Protein AF-A0A1X1L8B6-F1 (afdb_monomer_lite)

Sequence (237 aa):
MTKHKHLTLSDRNDIQLGLERGETFKAIGQLILKDPTTVSKEVKRNKQIRDSTSNNLPCPLLNKATFVCNGCPKRRQNRGYQKIFYLAKQAQKQYEQTLVEAREGTPLNSQTFWDMDKIISDGIKKGQHIYHILKTHNLDASSSTLYRYIRKGYLSIAPIDLARAVKFKERRKSKLPSIPKEAKKGRSYEDFQNYLALHQLDSWLEMDTVMGRMGGKVLLTFNLSFCNFIFARLLDN

Secondary structure (DSSP, 8-state):
--SSPPPPHHHHHHHHHHHHHT--HHHHHHHTTS-HHHHHHHHHHSEEEES--TT-BPPGGGGSTT-SSTT-TTTT---SBPEEEE-HHHHHHHHHHHHHHTTS---TTSHHHHHHHHHHHHHHHTT--HHHHHHHHT-S--HHHHHHHHHHT-SS--GGGSTTTTTSPPPP---PPPPPSGGGTT-SHHHHHHHHHHHT----EEEEEEE-STTS-EEEEEEETTTTEEEEEEE--

Radius of gyration: 28.82 Å; chains: 1; bounding box: 73×53×63 Å

Organism: Streptococcus mitis (NCBI:txid28037)

InterPro domains:
  IPR025246 Transposase IS30-like HTH domain [PF13936] (3-46)
  IPR051917 Transposase/Integrase Enzymes [PTHR10948] (2-222)

pLDDT: mean 86.53, std 9.67, range [42.69, 97.38]

Structure (mmCIF, N/CA/C/O backbone):
data_AF-A0A1X1L8B6-F1
#
_entry.id   AF-A0A1X1L8B6-F1
#
loop_
_atom_site.group_PDB
_atom_site.id
_atom_site.type_symbol
_atom_site.label_atom_id
_atom_site.label_alt_id
_atom_site.label_comp_id
_atom_site.label_asym_id
_atom_site.label_entity_id
_atom_site.label_seq_id
_atom_site.pdbx_PDB_ins_code
_atom_site.Cartn_x
_atom_site.Cartn_y
_atom_site.Cartn_z
_atom_site.occupancy
_atom_site.B_iso_or_equiv
_atom_site.auth_seq_id
_atom_site.auth_comp_id
_atom_site.auth_asym_id
_atom_site.auth_atom_id
_atom_site.pdbx_PDB_model_num
ATOM 1 N N . MET A 1 1 ? -12.286 1.380 -15.173 1.00 42.69 1 MET A N 1
ATOM 2 C CA . MET A 1 1 ? -11.046 0.666 -15.564 1.00 42.69 1 MET A CA 1
ATOM 3 C C . MET A 1 1 ? -9.851 1.563 -15.263 1.00 42.69 1 MET A C 1
ATOM 5 O O . MET A 1 1 ? -9.820 2.687 -15.747 1.00 42.69 1 MET A O 1
ATOM 9 N N . THR A 1 2 ? -8.912 1.143 -14.412 1.00 46.09 2 THR A N 1
ATOM 10 C CA . THR A 1 2 ? -7.756 1.975 -14.038 1.00 46.09 2 THR A CA 1
ATOM 11 C C . THR A 1 2 ? -6.801 2.111 -15.226 1.00 46.09 2 THR A C 1
ATOM 13 O O . THR A 1 2 ? -6.171 1.148 -15.657 1.00 46.09 2 THR A O 1
ATOM 16 N N . LYS A 1 3 ? -6.724 3.327 -15.780 1.00 49.34 3 LYS A N 1
ATOM 17 C CA . LYS A 1 3 ? -6.058 3.656 -17.054 1.00 49.34 3 LYS A CA 1
ATOM 18 C C . LYS A 1 3 ? -4.541 3.395 -17.049 1.00 49.34 3 LYS A C 1
ATOM 20 O O . LYS A 1 3 ? -3.935 3.305 -18.109 1.00 49.34 3 LYS A O 1
ATOM 25 N N . HIS A 1 4 ? -3.934 3.197 -15.874 1.00 60.66 4 HIS A N 1
ATOM 26 C CA . HIS A 1 4 ? -2.496 2.964 -15.724 1.00 60.66 4 HIS A CA 1
ATOM 27 C C . HIS A 1 4 ? -2.211 1.906 -14.649 1.00 60.66 4 HIS A C 1
ATOM 29 O O . HIS A 1 4 ? -2.011 2.223 -13.478 1.00 60.66 4 HIS A O 1
ATOM 35 N N . LYS A 1 5 ? -2.195 0.624 -15.040 1.00 72.12 5 LYS A N 1
ATOM 36 C CA . LYS A 1 5 ? -1.748 -0.463 -14.152 1.00 72.12 5 LYS A CA 1
ATOM 37 C C . LYS A 1 5 ? -0.258 -0.287 -13.834 1.00 72.12 5 LYS A C 1
ATOM 39 O O . LYS A 1 5 ? 0.546 -0.167 -14.766 1.00 72.12 5 LYS A O 1
ATOM 44 N N . HIS A 1 6 ? 0.090 -0.296 -12.546 1.00 87.06 6 HIS A N 1
ATOM 45 C CA . HIS A 1 6 ? 1.476 -0.322 -12.069 1.00 87.06 6 HIS A CA 1
ATOM 46 C C . HIS A 1 6 ? 2.248 -1.501 -12.675 1.00 87.06 6 HIS A C 1
ATOM 48 O O . HIS A 1 6 ? 1.646 -2.521 -13.011 1.00 87.06 6 HIS A O 1
ATOM 54 N N . LEU A 1 7 ? 3.569 -1.354 -12.811 1.00 91.62 7 LEU A N 1
ATOM 55 C CA . LEU A 1 7 ? 4.431 -2.471 -13.194 1.00 91.62 7 LEU A CA 1
ATOM 56 C C . LEU A 1 7 ? 4.360 -3.555 -12.117 1.00 91.62 7 LEU A C 1
ATOM 58 O O . LEU A 1 7 ? 4.448 -3.247 -10.923 1.00 91.62 7 LEU A O 1
ATOM 62 N N . THR A 1 8 ? 4.202 -4.804 -12.540 1.00 93.06 8 THR A N 1
ATOM 63 C CA . THR A 1 8 ? 4.269 -5.968 -11.651 1.00 93.06 8 THR A CA 1
ATOM 64 C C . THR A 1 8 ? 5.720 -6.408 -11.437 1.00 93.06 8 THR A C 1
ATOM 66 O O . THR A 1 8 ? 6.631 -5.956 -12.132 1.00 93.06 8 THR A O 1
ATOM 69 N N . LEU A 1 9 ? 5.960 -7.314 -10.483 1.00 93.75 9 LEU A N 1
ATOM 70 C CA . LEU A 1 9 ? 7.276 -7.946 -10.344 1.00 93.75 9 LEU A CA 1
ATOM 71 C C . LEU A 1 9 ? 7.654 -8.745 -11.606 1.00 93.75 9 LEU A C 1
ATOM 73 O O . LEU A 1 9 ? 8.828 -8.767 -11.963 1.00 93.75 9 LEU A O 1
ATOM 77 N N . SER A 1 10 ? 6.677 -9.357 -12.290 1.00 94.06 10 SER A N 1
ATOM 78 C CA . SER A 1 10 ? 6.916 -10.051 -13.564 1.00 94.06 10 SER A CA 1
ATOM 79 C C . SER A 1 10 ? 7.428 -9.073 -14.615 1.00 94.06 10 SER A C 1
ATOM 81 O O . SER A 1 10 ? 8.522 -9.272 -15.131 1.00 94.06 10 SER A O 1
ATOM 83 N N . ASP A 1 11 ? 6.726 -7.951 -14.812 1.00 94.56 11 ASP A N 1
ATOM 84 C CA . ASP A 1 11 ? 7.118 -6.918 -15.778 1.00 94.56 11 ASP A CA 1
ATOM 85 C C . ASP A 1 11 ? 8.548 -6.419 -15.503 1.00 94.56 11 ASP A C 1
ATOM 87 O O . ASP A 1 11 ? 9.337 -6.212 -16.421 1.00 94.56 11 ASP A O 1
ATOM 91 N N . ARG A 1 12 ? 8.913 -6.238 -14.224 1.00 96.38 12 ARG A N 1
ATOM 92 C CA . ARG A 1 12 ? 10.269 -5.823 -13.827 1.00 96.38 12 ARG A CA 1
ATOM 93 C C . ARG A 1 12 ? 11.323 -6.887 -14.127 1.00 96.38 12 ARG A C 1
ATOM 95 O O . ARG A 1 12 ? 12.430 -6.533 -14.533 1.00 96.38 12 ARG A O 1
ATOM 102 N N . ASN A 1 13 ? 11.004 -8.168 -13.937 1.00 97.38 13 ASN A N 1
ATOM 103 C CA . ASN A 1 13 ? 11.899 -9.264 -14.312 1.00 97.38 13 ASN A CA 1
ATOM 104 C C . ASN A 1 13 ? 12.103 -9.306 -15.833 1.00 97.38 13 ASN A C 1
ATOM 106 O O . ASN A 1 13 ? 13.242 -9.428 -16.281 1.00 97.38 13 ASN A O 1
ATOM 110 N N . ASP A 1 14 ? 11.036 -9.120 -16.612 1.00 96.62 14 ASP A N 1
ATOM 111 C CA . ASP A 1 14 ? 11.100 -9.080 -18.075 1.00 96.62 14 ASP A CA 1
ATOM 112 C C . ASP A 1 14 ? 11.934 -7.888 -18.568 1.00 96.62 14 ASP A C 1
ATOM 114 O O . ASP A 1 14 ? 12.782 -8.044 -19.448 1.00 96.62 14 ASP A O 1
ATOM 118 N N . ILE A 1 15 ? 11.798 -6.716 -17.931 1.00 96.56 15 ILE A N 1
ATOM 119 C CA . ILE A 1 15 ? 12.677 -5.562 -18.177 1.00 96.56 15 ILE A CA 1
ATOM 120 C C . ILE A 1 15 ? 14.137 -5.927 -17.890 1.00 96.56 15 ILE A C 1
ATOM 122 O O . ILE A 1 15 ? 15.008 -5.644 -18.711 1.00 96.56 15 ILE A O 1
ATOM 126 N N . GLN A 1 16 ? 14.434 -6.556 -16.749 1.00 97.12 16 GLN A N 1
ATOM 127 C CA . GLN A 1 16 ? 15.808 -6.934 -16.415 1.00 97.12 16 GLN A CA 1
ATOM 128 C C . GLN A 1 16 ? 16.403 -7.899 -17.452 1.00 97.12 16 GLN A C 1
ATOM 130 O O . GLN A 1 16 ? 17.533 -7.679 -17.892 1.00 97.12 16 GLN A O 1
ATOM 135 N N . LEU A 1 17 ? 15.654 -8.926 -17.861 1.00 96.75 17 LEU A N 1
ATOM 136 C CA . LEU A 1 17 ? 16.090 -9.900 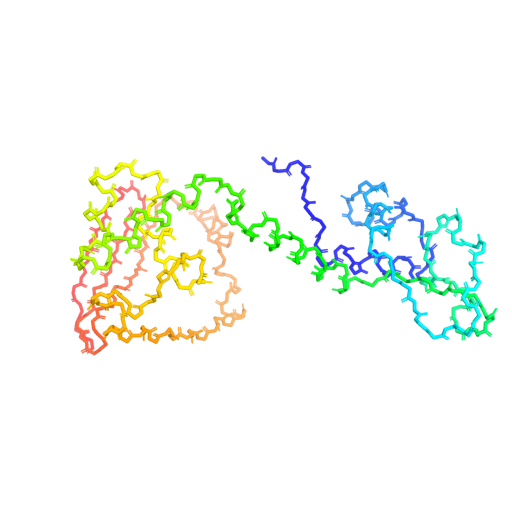-18.863 1.00 96.75 17 LEU A CA 1
ATOM 137 C C . LEU A 1 17 ? 16.302 -9.253 -20.236 1.00 96.75 17 LEU A C 1
ATOM 139 O O . LEU A 1 17 ? 17.335 -9.485 -20.863 1.00 96.75 17 LEU A O 1
ATOM 143 N N . GLY A 1 18 ? 15.382 -8.393 -20.682 1.00 96.19 18 GLY A N 1
ATOM 144 C CA . GLY A 1 18 ? 15.529 -7.654 -21.939 1.00 96.19 18 GLY A CA 1
ATOM 145 C C . GLY A 1 18 ? 16.776 -6.763 -21.945 1.00 96.19 18 GLY A C 1
ATOM 146 O O . GLY A 1 18 ? 17.531 -6.734 -22.917 1.00 96.19 18 GLY A O 1
ATOM 147 N N . LEU A 1 19 ? 17.078 -6.107 -20.819 1.00 95.56 19 LEU A N 1
ATOM 148 C CA . LEU A 1 19 ? 18.302 -5.314 -20.656 1.00 95.56 19 LEU A CA 1
ATOM 149 C C . LEU A 1 19 ? 19.579 -6.164 -20.675 1.00 95.56 19 LEU A C 1
ATOM 151 O O . LEU A 1 19 ? 20.614 -5.693 -21.146 1.00 95.56 19 LEU A O 1
ATOM 155 N N . GLU A 1 20 ? 19.533 -7.388 -20.149 1.00 94.75 20 GLU A N 1
ATOM 156 C CA . GLU A 1 20 ? 20.649 -8.341 -20.196 1.00 94.75 20 GLU A CA 1
ATOM 157 C C . GLU A 1 20 ? 20.890 -8.877 -21.612 1.00 94.75 20 GLU A C 1
ATOM 159 O O . GLU A 1 20 ? 22.043 -9.070 -21.995 1.00 94.75 20 GLU A O 1
ATOM 164 N N . ARG A 1 21 ? 19.825 -9.030 -22.408 1.00 94.06 21 ARG A N 1
ATOM 165 C CA . ARG A 1 21 ? 19.880 -9.400 -23.832 1.00 94.06 21 ARG A CA 1
ATOM 166 C C . ARG A 1 21 ? 20.273 -8.244 -24.758 1.00 94.06 21 ARG A C 1
ATOM 168 O O . ARG A 1 21 ? 20.525 -8.472 -25.935 1.00 94.06 21 ARG A O 1
ATOM 175 N N . GLY A 1 22 ? 20.341 -7.014 -24.244 1.00 92.25 22 GLY A N 1
ATOM 176 C CA . GLY A 1 22 ? 20.647 -5.825 -25.043 1.00 92.25 22 GLY A CA 1
ATOM 177 C C . GLY A 1 22 ? 19.479 -5.342 -25.911 1.00 92.25 22 GLY A C 1
ATOM 178 O O . GLY A 1 22 ? 19.699 -4.648 -26.901 1.00 92.25 22 GLY A O 1
ATOM 179 N N . GLU A 1 23 ? 18.243 -5.695 -25.555 1.00 94.38 23 GLU A N 1
ATOM 180 C CA . GLU A 1 23 ? 17.041 -5.260 -26.266 1.00 94.38 23 GLU A CA 1
ATOM 181 C C . GLU A 1 23 ? 16.788 -3.751 -26.088 1.00 94.38 23 GLU A C 1
ATOM 183 O O . GLU A 1 23 ? 17.144 -3.129 -25.081 1.00 94.38 23 GLU A O 1
ATOM 188 N N . THR A 1 24 ? 16.137 -3.135 -27.078 1.00 95.12 24 THR A N 1
ATOM 189 C CA . THR A 1 24 ? 15.752 -1.718 -27.001 1.00 95.12 24 THR A CA 1
ATOM 190 C C . THR A 1 24 ? 14.540 -1.526 -26.087 1.00 95.12 24 THR A C 1
ATOM 192 O O . THR A 1 24 ? 13.687 -2.404 -25.977 1.00 95.12 24 THR A O 1
ATOM 195 N N . PHE A 1 25 ? 14.373 -0.333 -25.499 1.00 96.12 25 PHE A N 1
ATOM 196 C CA . PHE A 1 25 ? 13.171 -0.026 -24.705 1.00 9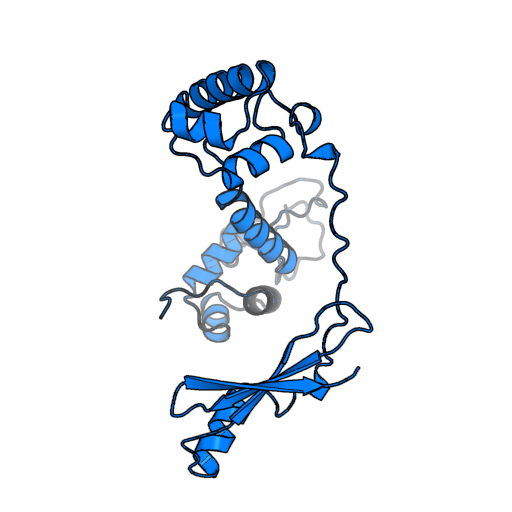6.12 25 PHE A CA 1
ATOM 197 C C . PHE A 1 25 ? 11.862 -0.200 -25.485 1.00 96.12 25 PHE A C 1
ATOM 199 O O . PHE A 1 25 ? 10.830 -0.473 -24.879 1.00 96.12 25 PHE A O 1
ATOM 206 N N . LYS A 1 26 ? 11.899 -0.058 -26.818 1.00 96.44 26 LYS A N 1
ATOM 207 C CA . LYS A 1 26 ? 10.741 -0.299 -27.683 1.00 96.44 26 LYS A CA 1
ATOM 208 C C . LYS A 1 26 ? 10.339 -1.774 -27.677 1.00 96.44 26 LYS A C 1
ATOM 210 O O . LYS A 1 26 ? 9.168 -2.063 -27.462 1.00 96.44 26 LYS A O 1
ATOM 215 N N . ALA A 1 27 ? 11.304 -2.674 -27.860 1.00 95.94 27 ALA A N 1
ATOM 216 C CA . ALA A 1 27 ? 11.070 -4.117 -27.837 1.00 95.94 27 ALA A CA 1
ATOM 217 C C . ALA A 1 27 ? 10.593 -4.586 -26.453 1.00 95.94 27 ALA A C 1
ATOM 219 O O . ALA A 1 27 ? 9.570 -5.257 -26.347 1.00 95.94 27 ALA A O 1
ATOM 220 N N . ILE A 1 28 ? 11.260 -4.129 -25.388 1.00 95.94 28 ILE A N 1
ATOM 221 C CA . ILE A 1 28 ? 10.880 -4.458 -24.006 1.00 95.94 28 ILE A CA 1
ATOM 222 C C . ILE A 1 28 ? 9.463 -3.953 -23.702 1.00 95.94 28 ILE A C 1
ATOM 224 O O . ILE A 1 28 ? 8.660 -4.684 -23.134 1.00 95.94 28 ILE A O 1
ATOM 228 N N . GLY A 1 29 ? 9.129 -2.720 -24.104 1.00 94.31 29 GLY A N 1
ATOM 229 C CA . GLY A 1 29 ? 7.793 -2.151 -23.917 1.00 94.31 29 GLY A CA 1
ATOM 230 C C . GLY A 1 29 ? 6.701 -2.943 -24.639 1.00 94.31 29 GLY A C 1
ATOM 231 O O . GLY A 1 29 ? 5.655 -3.213 -24.053 1.00 94.31 29 GLY A O 1
ATOM 232 N N . GLN A 1 30 ? 6.963 -3.380 -25.875 1.00 94.69 30 GLN A N 1
ATOM 233 C CA . GLN A 1 30 ? 6.049 -4.249 -26.622 1.00 94.69 30 GLN A CA 1
ATOM 234 C C . GLN A 1 30 ? 5.825 -5.590 -25.911 1.00 94.69 30 GLN A C 1
ATOM 236 O O . GLN A 1 30 ? 4.680 -6.023 -25.813 1.00 94.69 30 GLN A O 1
ATOM 241 N N . LEU A 1 31 ? 6.880 -6.199 -25.358 1.00 92.69 31 LEU A N 1
ATOM 242 C CA . LEU A 1 31 ? 6.797 -7.469 -24.631 1.00 92.69 31 LEU A CA 1
ATOM 243 C C . LEU A 1 31 ? 5.890 -7.379 -23.393 1.00 92.69 31 LEU A C 1
ATOM 245 O O . LEU A 1 31 ? 5.023 -8.225 -23.204 1.00 92.69 31 LEU A O 1
ATOM 249 N N . ILE A 1 32 ? 6.059 -6.339 -22.570 1.00 92.88 32 ILE A N 1
ATOM 250 C CA . ILE A 1 32 ? 5.282 -6.163 -21.327 1.00 92.88 32 ILE A CA 1
ATOM 251 C C . ILE A 1 32 ? 3.961 -5.398 -21.533 1.00 92.88 32 ILE A C 1
ATOM 253 O O . ILE A 1 32 ? 3.285 -5.053 -20.561 1.00 92.88 32 ILE A O 1
ATOM 257 N N . LEU A 1 33 ? 3.606 -5.081 -22.785 1.00 91.88 33 LEU A N 1
ATOM 258 C CA . LEU A 1 33 ? 2.438 -4.274 -23.156 1.00 91.88 33 LEU A CA 1
ATOM 259 C C . LEU A 1 33 ? 2.404 -2.904 -22.442 1.00 91.88 33 LEU A C 1
ATOM 261 O O . LEU A 1 33 ? 1.372 -2.466 -21.920 1.00 91.88 33 LEU A O 1
ATOM 265 N N . LYS A 1 34 ? 3.552 -2.213 -22.397 1.00 91.62 34 LYS A N 1
ATOM 266 C CA . LYS A 1 34 ? 3.710 -0.861 -21.833 1.00 91.62 34 LYS A CA 1
ATOM 267 C C . LYS A 1 34 ? 4.402 0.075 -22.814 1.00 91.62 34 LYS A C 1
ATOM 269 O O . LYS A 1 34 ? 5.189 -0.331 -23.662 1.00 91.62 34 LYS A O 1
ATOM 274 N N . ASP A 1 35 ? 4.158 1.369 -22.635 1.00 93.19 35 ASP A N 1
ATOM 275 C CA . ASP A 1 35 ? 4.840 2.390 -23.422 1.00 93.19 35 ASP A CA 1
ATOM 276 C C . ASP A 1 35 ? 6.371 2.353 -23.179 1.00 93.19 35 ASP A C 1
ATOM 278 O O . ASP A 1 35 ? 6.794 2.263 -22.018 1.00 93.19 35 ASP A O 1
ATOM 282 N N . PRO A 1 36 ? 7.222 2.470 -24.219 1.00 94.75 36 PRO A N 1
ATOM 283 C CA . PRO A 1 36 ? 8.683 2.447 -24.079 1.00 94.75 36 PRO A CA 1
ATOM 284 C C . PRO A 1 36 ? 9.233 3.505 -23.110 1.00 94.75 36 PRO A C 1
ATOM 286 O O . PRO A 1 36 ? 10.254 3.289 -22.448 1.00 94.75 36 PRO A O 1
ATOM 289 N N . THR A 1 37 ? 8.553 4.649 -22.973 1.00 94.31 37 THR A N 1
ATOM 290 C CA . THR A 1 37 ? 8.923 5.686 -21.999 1.00 94.31 37 THR A CA 1
ATOM 291 C C . THR A 1 37 ? 8.693 5.229 -20.561 1.00 94.31 37 THR A C 1
ATOM 293 O O . THR A 1 37 ? 9.431 5.654 -19.673 1.00 94.31 37 THR A O 1
ATOM 296 N N . THR A 1 38 ? 7.736 4.327 -20.316 1.00 94.19 38 THR A N 1
ATOM 297 C CA . THR A 1 38 ? 7.510 3.713 -18.997 1.00 94.19 38 THR A CA 1
ATOM 298 C C . THR A 1 38 ? 8.710 2.861 -18.601 1.00 94.19 38 THR A C 1
ATOM 300 O O . THR A 1 38 ? 9.236 3.030 -17.502 1.00 94.19 38 THR A O 1
ATOM 303 N N . VAL A 1 39 ? 9.206 2.026 -19.521 1.00 95.31 39 VAL A N 1
ATOM 304 C CA . VAL A 1 39 ? 10.421 1.223 -19.314 1.00 95.31 39 VAL A CA 1
ATOM 305 C C . VAL A 1 39 ? 11.623 2.135 -19.069 1.00 95.31 39 VAL A C 1
ATOM 307 O O . VAL A 1 39 ? 12.363 1.945 -18.107 1.00 95.31 39 VAL A O 1
ATOM 310 N N . SER A 1 40 ? 11.791 3.189 -19.875 1.00 95.88 40 SER A N 1
ATOM 311 C CA . SER A 1 40 ? 12.897 4.133 -19.685 1.00 95.88 40 SER A CA 1
ATOM 312 C C . SER A 1 40 ? 12.853 4.834 -18.320 1.00 95.88 40 SER A C 1
ATOM 314 O O . SER A 1 40 ? 13.890 4.952 -17.664 1.00 95.88 40 SER A O 1
ATOM 316 N N . LYS A 1 41 ? 11.673 5.288 -17.874 1.00 95.12 41 LYS A N 1
ATOM 317 C CA . LYS A 1 41 ? 11.484 5.937 -16.566 1.00 95.12 41 LYS A CA 1
ATOM 318 C C . LYS A 1 41 ? 11.777 4.976 -15.414 1.00 95.12 41 LYS A C 1
ATOM 320 O O . LYS A 1 41 ? 12.480 5.363 -14.483 1.00 95.12 41 LYS A O 1
ATOM 325 N N . GLU A 1 42 ? 11.287 3.742 -15.500 1.00 95.62 42 GLU A N 1
ATOM 326 C CA . GLU A 1 42 ? 11.535 2.684 -14.514 1.00 95.62 42 GLU A CA 1
ATOM 327 C C . GLU A 1 42 ? 13.036 2.393 -14.373 1.00 95.62 42 GLU A C 1
ATOM 329 O O . GLU A 1 42 ? 13.566 2.385 -13.259 1.00 95.62 42 GLU A O 1
ATOM 334 N N . VAL A 1 43 ? 13.743 2.224 -15.495 1.00 95.94 43 VAL A N 1
ATOM 335 C CA . VAL A 1 43 ? 15.185 1.941 -15.499 1.00 95.94 43 VAL A CA 1
ATOM 336 C C . VAL A 1 43 ? 15.984 3.124 -14.960 1.00 95.94 43 VAL A C 1
ATOM 338 O O . VAL A 1 43 ? 16.867 2.933 -14.131 1.00 95.94 43 VAL A O 1
ATOM 341 N N . LYS A 1 44 ? 15.663 4.359 -15.370 1.00 94.50 44 LYS A N 1
ATOM 342 C CA . LYS A 1 44 ? 16.354 5.562 -14.874 1.00 94.50 44 LYS A CA 1
ATOM 343 C C . LYS A 1 44 ? 16.177 5.764 -13.370 1.00 94.50 44 LYS A C 1
ATOM 345 O O . LYS A 1 44 ? 17.131 6.186 -12.721 1.00 94.50 44 LYS A O 1
ATOM 350 N N . ARG A 1 45 ? 14.975 5.499 -12.844 1.00 94.00 45 ARG A N 1
ATOM 351 C CA . ARG A 1 45 ? 14.628 5.701 -11.431 1.00 94.00 45 ARG A CA 1
ATOM 352 C C . ARG A 1 45 ? 15.295 4.676 -10.517 1.00 94.00 45 ARG A C 1
ATOM 354 O O . ARG A 1 45 ? 15.777 5.057 -9.461 1.00 94.00 45 ARG A O 1
ATOM 361 N N . ASN A 1 46 ? 15.343 3.409 -10.928 1.00 94.81 46 ASN A N 1
ATOM 362 C CA . ASN A 1 46 ? 15.786 2.305 -10.067 1.00 94.81 46 ASN A CA 1
ATOM 363 C C . ASN A 1 46 ? 17.168 1.744 -10.457 1.00 94.81 46 ASN A C 1
ATOM 365 O O . ASN A 1 46 ? 17.477 0.583 -10.181 1.00 94.81 46 ASN A O 1
ATOM 369 N N . LYS A 1 47 ? 18.000 2.536 -11.142 1.00 92.06 47 LYS A N 1
ATOM 370 C CA . LYS A 1 47 ? 19.381 2.157 -11.465 1.00 92.06 47 LYS A CA 1
ATOM 371 C C . LYS A 1 47 ? 20.257 2.214 -10.210 1.00 92.06 47 LYS A C 1
ATOM 373 O O . LYS A 1 47 ? 20.154 3.153 -9.427 1.00 92.06 47 LYS A O 1
ATOM 378 N N . GLN A 1 48 ? 21.138 1.236 -10.039 1.00 90.50 48 GLN A N 1
ATOM 379 C CA . GLN A 1 48 ? 21.970 1.089 -8.846 1.00 90.50 48 GLN A CA 1
ATOM 380 C C . GLN A 1 48 ? 23.444 1.005 -9.192 1.00 90.50 48 GLN A C 1
ATOM 382 O O . GLN A 1 48 ? 23.840 0.281 -10.106 1.00 90.50 48 GLN A O 1
ATOM 387 N N . ILE A 1 49 ? 24.255 1.741 -8.443 1.00 88.06 49 ILE A N 1
ATOM 388 C CA . ILE A 1 49 ? 25.708 1.707 -8.556 1.00 88.06 49 ILE A CA 1
ATOM 389 C C . ILE A 1 49 ? 26.218 0.438 -7.872 1.00 88.06 49 ILE A C 1
ATOM 391 O O . ILE A 1 49 ? 25.723 0.043 -6.822 1.00 88.06 49 ILE A O 1
ATOM 395 N N . ARG A 1 50 ? 27.203 -0.220 -8.486 1.00 81.12 50 ARG A N 1
ATOM 396 C CA . ARG A 1 50 ? 27.919 -1.342 -7.881 1.00 81.12 50 ARG A CA 1
ATOM 397 C C . ARG A 1 50 ? 29.255 -0.850 -7.326 1.00 81.12 50 ARG A C 1
ATOM 399 O O . ARG A 1 50 ? 30.130 -0.469 -8.104 1.00 81.12 50 ARG A O 1
ATOM 406 N N . ASP A 1 51 ? 29.423 -0.960 -6.012 1.00 66.94 51 ASP A N 1
ATOM 407 C CA . ASP A 1 51 ? 30.548 -0.398 -5.237 1.00 66.94 51 ASP A CA 1
ATOM 408 C C . ASP A 1 51 ? 31.928 -1.009 -5.546 1.00 66.94 51 ASP A C 1
ATOM 410 O O . ASP A 1 51 ? 32.955 -0.550 -5.062 1.00 66.94 51 ASP A O 1
ATOM 414 N N . SER A 1 52 ? 31.999 -2.036 -6.393 1.00 63.00 52 SER A N 1
ATOM 415 C CA . SER A 1 52 ? 33.215 -2.817 -6.641 1.00 63.00 52 SER A CA 1
ATOM 416 C C . SER A 1 52 ? 34.237 -2.158 -7.586 1.00 63.00 52 SER A C 1
ATOM 418 O O . SER A 1 52 ? 34.992 -2.886 -8.232 1.00 63.00 52 SER A O 1
ATOM 420 N N . THR A 1 53 ? 34.224 -0.835 -7.782 1.00 55.62 53 THR A N 1
ATOM 421 C CA . THR A 1 53 ? 35.057 -0.190 -8.816 1.00 55.62 53 THR A CA 1
ATOM 422 C C . THR A 1 53 ? 36.035 0.815 -8.214 1.00 55.62 53 THR A C 1
ATOM 424 O O . THR A 1 53 ? 35.619 1.793 -7.611 1.00 55.62 53 THR A O 1
ATOM 427 N N . SER A 1 54 ? 37.336 0.595 -8.422 1.00 56.31 54 SER A N 1
ATOM 428 C CA . SER A 1 54 ? 38.420 1.268 -7.690 1.00 56.31 54 SER A CA 1
ATOM 429 C C . SER A 1 54 ? 38.568 2.775 -7.945 1.00 56.31 54 SER A C 1
ATOM 431 O O . SER A 1 54 ? 39.150 3.450 -7.107 1.00 56.31 54 SER A O 1
ATOM 433 N N . ASN A 1 55 ? 38.060 3.315 -9.066 1.00 63.00 55 ASN A N 1
ATOM 434 C CA . ASN A 1 55 ? 38.362 4.697 -9.486 1.00 63.00 55 ASN A CA 1
ATOM 435 C C . ASN A 1 55 ? 37.121 5.576 -9.767 1.00 63.00 55 ASN A C 1
ATOM 437 O O . ASN A 1 55 ? 37.284 6.726 -10.155 1.00 63.00 55 ASN A O 1
ATOM 441 N N . ASN A 1 56 ? 35.891 5.063 -9.592 1.00 68.62 56 ASN A N 1
ATOM 442 C CA . ASN A 1 56 ? 34.620 5.805 -9.744 1.00 68.62 56 ASN A CA 1
ATOM 443 C C . ASN A 1 56 ? 34.451 6.673 -11.020 1.00 68.62 56 ASN A C 1
ATOM 445 O O . ASN A 1 56 ? 33.642 7.599 -11.033 1.00 68.62 56 ASN A O 1
ATOM 449 N N . LEU A 1 57 ? 35.145 6.372 -12.124 1.00 81.31 57 LEU A N 1
ATOM 450 C CA . LEU A 1 57 ? 35.031 7.171 -13.352 1.00 81.31 57 LEU A CA 1
ATOM 451 C C . LEU A 1 57 ? 33.680 6.929 -14.057 1.00 81.31 57 LEU A C 1
ATOM 453 O O . LEU A 1 57 ? 33.269 5.774 -14.198 1.00 81.31 57 LEU A O 1
ATOM 457 N N . PRO A 1 58 ? 32.981 7.962 -14.563 1.00 82.38 58 PRO A N 1
ATOM 458 C CA . PRO A 1 58 ? 31.717 7.776 -15.272 1.00 82.38 58 PRO A CA 1
ATOM 459 C C . PRO A 1 58 ? 31.930 7.048 -16.610 1.00 82.38 58 PRO A C 1
ATOM 461 O O . PRO A 1 58 ? 32.835 7.367 -17.381 1.00 82.38 58 PRO A O 1
ATOM 464 N N . CYS A 1 59 ? 31.091 6.051 -16.909 1.00 84.88 59 CYS A N 1
ATOM 465 C CA . CYS A 1 59 ? 31.176 5.307 -18.167 1.00 84.88 59 CYS A CA 1
ATOM 466 C C . CYS A 1 59 ? 30.453 6.058 -19.306 1.00 84.88 59 CYS A C 1
ATOM 468 O O . CYS A 1 59 ? 29.244 6.275 -19.199 1.00 84.88 59 CYS A O 1
ATOM 470 N N . PRO A 1 60 ? 31.111 6.367 -20.444 1.00 85.94 60 PRO A N 1
ATOM 471 C CA . PRO A 1 60 ? 30.488 7.117 -21.544 1.00 85.94 60 PRO A CA 1
ATOM 472 C C . PRO A 1 60 ? 29.331 6.364 -22.221 1.00 85.94 60 PRO A C 1
ATOM 474 O O . PRO A 1 60 ? 28.443 6.982 -22.805 1.00 85.94 60 PRO A O 1
ATOM 477 N N . LEU A 1 61 ? 29.297 5.030 -22.114 1.00 85.38 61 LEU A N 1
ATOM 478 C CA . LEU A 1 61 ? 28.209 4.204 -22.650 1.00 85.38 61 LEU A CA 1
ATOM 479 C C . LEU A 1 61 ? 26.880 4.422 -21.911 1.00 85.38 61 LEU A C 1
ATOM 481 O O . LEU A 1 61 ? 25.823 4.170 -22.480 1.00 85.38 61 LEU A O 1
ATOM 485 N N . LEU A 1 62 ? 26.919 4.922 -20.672 1.00 86.44 62 LEU A N 1
ATOM 486 C CA . LEU A 1 62 ? 25.725 5.183 -19.863 1.00 86.44 62 LEU A CA 1
ATOM 487 C C . LEU A 1 62 ? 25.030 6.503 -20.227 1.00 86.44 62 LEU A C 1
ATOM 489 O O . LEU A 1 62 ? 23.912 6.738 -19.774 1.00 86.44 62 LEU A O 1
ATOM 493 N N . ASN A 1 63 ? 25.648 7.331 -21.078 1.00 85.50 63 ASN A N 1
ATOM 494 C CA . ASN A 1 63 ? 25.034 8.555 -21.608 1.00 85.50 63 ASN A CA 1
ATOM 495 C C . ASN A 1 63 ? 23.953 8.258 -22.660 1.00 85.50 63 ASN A C 1
ATOM 497 O O . ASN A 1 63 ? 23.162 9.132 -23.007 1.00 85.50 63 ASN A O 1
ATOM 501 N N . LYS A 1 64 ? 23.909 7.022 -23.169 1.00 86.69 64 LYS A N 1
ATOM 502 C CA . LYS A 1 64 ? 22.921 6.548 -24.139 1.00 86.69 64 LYS A CA 1
ATOM 503 C C . LYS A 1 64 ? 22.044 5.465 -23.508 1.00 86.69 64 LYS A C 1
ATOM 505 O O . LYS A 1 64 ? 22.406 4.849 -22.504 1.00 86.69 64 LYS A O 1
ATOM 510 N N . ALA A 1 65 ? 20.873 5.232 -24.100 1.00 85.88 65 ALA A N 1
ATOM 511 C CA . ALA A 1 65 ? 20.040 4.093 -23.725 1.00 85.88 65 ALA A CA 1
ATOM 512 C C . ALA A 1 65 ? 20.860 2.794 -23.876 1.00 85.88 65 ALA A C 1
ATOM 514 O O . ALA A 1 65 ? 21.567 2.627 -24.865 1.00 85.88 65 ALA A O 1
ATOM 515 N N . THR A 1 66 ? 20.829 1.874 -22.913 1.00 88.69 66 THR A N 1
ATOM 516 C CA . THR A 1 66 ? 19.820 1.674 -21.856 1.00 88.69 66 THR A CA 1
ATOM 517 C C . THR A 1 66 ? 20.147 2.278 -20.479 1.00 88.69 66 THR A C 1
ATOM 519 O O . THR A 1 66 ? 19.457 1.980 -19.506 1.00 88.69 66 THR A O 1
ATOM 522 N N . PHE A 1 67 ? 21.148 3.160 -20.375 1.00 91.06 67 PHE A N 1
ATOM 523 C CA . PHE A 1 67 ? 21.589 3.810 -19.123 1.00 91.06 67 PHE A CA 1
ATOM 524 C C . PHE A 1 67 ? 22.096 2.855 -18.023 1.0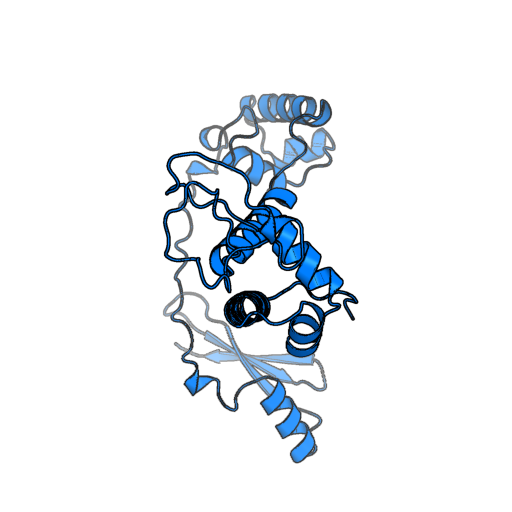0 91.06 67 PHE A C 1
ATOM 526 O O . PHE A 1 67 ? 22.329 3.296 -16.896 1.00 91.06 67 PHE A O 1
ATOM 533 N N . VAL A 1 68 ? 22.267 1.564 -18.330 1.00 93.00 68 VAL A N 1
ATOM 534 C CA . VAL A 1 68 ? 22.736 0.523 -17.402 1.00 93.00 68 VAL A CA 1
ATOM 535 C C . VAL A 1 68 ? 23.701 -0.448 -18.091 1.00 93.00 68 VAL A C 1
ATOM 537 O O . VAL A 1 68 ? 23.755 -0.554 -19.312 1.00 93.00 68 VAL A O 1
ATOM 540 N N . CYS A 1 69 ? 24.474 -1.185 -17.299 1.00 91.56 69 CYS A N 1
ATOM 541 C CA . CYS A 1 69 ? 25.508 -2.123 -17.730 1.00 91.56 69 CYS A CA 1
ATOM 542 C C . CYS A 1 69 ? 25.021 -3.580 -17.842 1.00 91.56 69 CYS A C 1
ATOM 544 O O . CYS A 1 69 ? 25.858 -4.467 -18.020 1.00 91.56 69 CYS A O 1
ATOM 546 N N . ASN A 1 70 ? 23.716 -3.854 -17.704 1.00 92.19 70 ASN A N 1
ATOM 547 C CA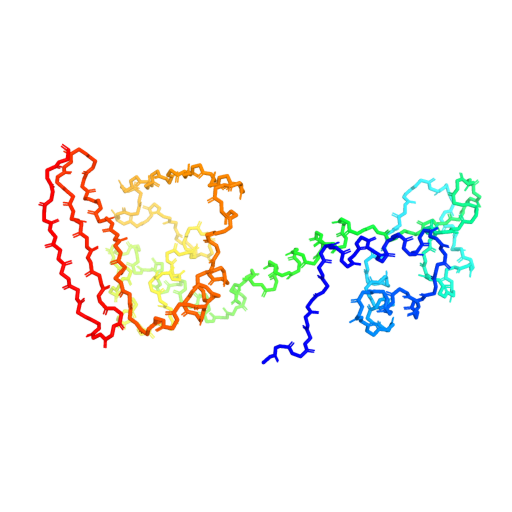 . ASN A 1 70 ? 23.153 -5.212 -17.660 1.00 92.19 70 ASN A CA 1
ATOM 548 C C . ASN A 1 70 ? 23.620 -6.089 -18.836 1.00 92.19 70 ASN A C 1
ATOM 550 O O . ASN A 1 70 ? 24.173 -7.165 -18.591 1.00 92.19 70 ASN A O 1
ATOM 554 N N . GLY A 1 71 ? 23.481 -5.589 -20.068 1.00 89.81 71 GLY A N 1
ATOM 555 C CA . GLY A 1 71 ? 23.922 -6.238 -21.311 1.00 89.81 71 GLY A CA 1
ATOM 556 C C . GLY A 1 71 ? 25.288 -5.772 -21.833 1.00 89.81 71 GLY A C 1
ATOM 557 O O . GLY A 1 71 ? 25.602 -5.962 -23.003 1.00 89.81 71 GLY A O 1
ATOM 558 N N . CYS A 1 72 ? 26.116 -5.111 -21.013 1.00 87.69 72 CYS A N 1
ATOM 559 C CA . CYS A 1 72 ? 27.417 -4.623 -21.478 1.00 87.69 72 CYS A CA 1
ATOM 560 C C . CYS A 1 72 ? 28.392 -5.798 -21.710 1.00 87.69 72 CYS A C 1
ATOM 562 O O . CYS A 1 72 ? 28.645 -6.559 -20.770 1.00 87.69 72 CYS A O 1
ATOM 564 N N . PRO A 1 73 ? 29.052 -5.909 -22.882 1.00 84.94 73 PRO A N 1
ATOM 565 C CA . PRO A 1 73 ? 30.010 -6.991 -23.149 1.00 84.94 73 PRO A CA 1
ATOM 566 C C . PRO A 1 73 ? 31.208 -6.956 -22.190 1.00 84.94 73 PRO A C 1
ATOM 568 O O . PRO A 1 73 ? 31.813 -7.975 -21.870 1.00 84.94 73 PRO A O 1
ATOM 571 N N . LYS A 1 74 ? 31.530 -5.771 -21.661 1.00 80.81 74 LYS A N 1
ATOM 572 C CA . LYS A 1 74 ? 32.647 -5.546 -20.734 1.00 80.81 74 LYS A CA 1
ATOM 573 C C . LYS A 1 74 ? 32.210 -5.547 -19.266 1.00 80.81 74 LYS A C 1
ATOM 575 O O . LYS A 1 74 ? 32.969 -5.128 -18.396 1.00 80.81 74 LYS A O 1
ATOM 580 N N . ARG A 1 75 ? 31.007 -6.053 -18.958 1.00 80.50 75 ARG A N 1
ATOM 581 C CA . ARG A 1 75 ? 30.417 -6.094 -17.606 1.00 80.50 75 ARG A CA 1
ATOM 582 C C . ARG A 1 75 ? 31.333 -6.733 -16.555 1.00 80.50 75 ARG A C 1
ATOM 584 O O . ARG A 1 75 ? 31.378 -6.257 -15.418 1.00 80.50 75 ARG A O 1
ATOM 591 N N . ARG A 1 76 ? 32.069 -7.790 -16.915 1.00 79.00 76 ARG A N 1
ATOM 592 C CA . ARG A 1 76 ? 32.963 -8.530 -16.000 1.00 79.00 76 ARG A CA 1
ATOM 593 C C . ARG A 1 76 ? 34.356 -7.908 -15.852 1.00 79.00 76 ARG A C 1
ATOM 595 O O . ARG A 1 76 ? 35.030 -8.188 -14.872 1.00 79.00 76 ARG A O 1
ATOM 602 N N . GLN A 1 77 ? 34.765 -7.022 -16.759 1.00 77.50 77 GLN A N 1
ATOM 603 C CA . GLN A 1 77 ? 36.090 -6.397 -16.722 1.00 77.50 77 GLN A CA 1
ATOM 604 C C . GLN A 1 77 ? 36.127 -5.269 -15.682 1.00 77.50 77 GLN A C 1
ATOM 606 O O . GLN A 1 77 ? 35.182 -4.481 -15.590 1.00 77.50 77 GLN A O 1
ATOM 611 N N . ASN A 1 78 ? 37.194 -5.177 -14.886 1.00 71.12 78 ASN A N 1
ATOM 612 C CA . ASN A 1 78 ? 37.397 -4.078 -13.939 1.00 71.12 78 ASN A CA 1
ATOM 613 C C . ASN A 1 78 ? 38.291 -3.009 -14.582 1.00 71.12 78 ASN A C 1
ATOM 615 O O . ASN A 1 78 ? 39.507 -3.133 -14.575 1.00 71.12 78 ASN A O 1
ATOM 619 N N . ARG A 1 79 ? 37.677 -2.002 -15.217 1.00 68.38 79 ARG A N 1
ATOM 620 C CA . ARG A 1 79 ? 38.386 -0.942 -15.965 1.00 68.38 79 ARG A CA 1
ATOM 621 C C . ARG A 1 79 ? 38.290 0.432 -15.298 1.00 68.38 79 ARG A C 1
ATOM 623 O O . ARG A 1 79 ? 38.319 1.439 -15.990 1.00 68.38 79 ARG A O 1
ATOM 630 N N . GLY A 1 80 ? 38.066 0.474 -13.984 1.00 75.31 80 GLY A N 1
ATOM 631 C CA . GLY A 1 80 ? 37.977 1.729 -13.225 1.00 75.31 80 GLY A CA 1
ATOM 632 C C . GLY A 1 80 ? 36.708 2.567 -13.452 1.00 75.31 80 GLY A C 1
ATOM 633 O O . GLY A 1 80 ? 36.555 3.595 -12.800 1.00 75.31 80 GLY A O 1
ATOM 634 N N . TYR A 1 81 ? 35.780 2.134 -14.317 1.00 81.88 81 TYR A N 1
ATOM 635 C CA . TYR A 1 81 ? 34.499 2.817 -14.549 1.00 81.88 81 TYR A CA 1
ATOM 636 C C . TYR A 1 81 ? 33.389 2.364 -13.601 1.00 81.88 81 TYR A C 1
ATOM 638 O O . TYR A 1 81 ? 33.167 1.160 -13.446 1.00 81.88 81 TYR A O 1
ATOM 646 N N . GLN A 1 82 ? 32.631 3.319 -13.064 1.00 85.06 82 GLN A N 1
ATOM 647 C CA . GLN A 1 82 ? 31.450 3.075 -12.246 1.00 85.06 82 GLN A CA 1
ATOM 648 C C . GLN A 1 82 ? 30.424 2.241 -13.023 1.00 85.06 82 GLN A C 1
ATOM 650 O O . GLN A 1 82 ? 29.969 2.613 -14.110 1.00 85.06 82 GLN A O 1
ATOM 655 N N . LYS A 1 83 ? 30.062 1.087 -12.459 1.00 86.75 83 LYS A N 1
ATOM 656 C CA . LYS A 1 83 ? 29.089 0.173 -13.058 1.00 86.75 83 LYS A CA 1
ATOM 657 C C . LYS A 1 83 ? 27.714 0.429 -12.467 1.00 86.75 83 LYS A C 1
ATOM 659 O O . LYS A 1 83 ? 27.561 0.429 -11.249 1.00 86.75 83 LYS A O 1
ATOM 664 N N . ILE A 1 84 ? 26.724 0.588 -13.337 1.00 90.81 84 ILE A N 1
ATOM 665 C CA . ILE A 1 84 ? 25.334 0.828 -12.953 1.00 90.81 84 ILE A CA 1
ATOM 666 C C . ILE A 1 84 ? 24.475 -0.328 -13.463 1.00 90.81 84 ILE A C 1
ATOM 668 O O . ILE A 1 84 ? 24.596 -0.698 -14.625 1.00 90.81 84 ILE A O 1
ATOM 672 N N . PHE A 1 85 ? 23.606 -0.897 -12.635 1.00 92.81 85 PHE A N 1
ATOM 673 C CA . PHE A 1 85 ? 22.723 -2.005 -13.004 1.00 92.81 85 PHE A CA 1
ATOM 674 C C . PHE A 1 85 ? 21.268 -1.708 -12.658 1.00 92.81 85 PHE A C 1
ATOM 676 O O . PHE A 1 85 ? 20.979 -1.005 -11.696 1.00 92.81 85 PHE A O 1
ATOM 683 N N . TYR A 1 86 ? 20.352 -2.283 -13.430 1.00 95.94 86 TYR A N 1
ATOM 684 C CA . TYR A 1 86 ? 18.949 -2.409 -13.049 1.00 95.94 86 TYR A CA 1
ATOM 685 C C . TYR A 1 86 ? 18.706 -3.810 -12.482 1.00 95.94 86 TYR A C 1
ATOM 687 O O . TYR A 1 86 ? 19.063 -4.803 -13.122 1.00 95.94 86 TYR A O 1
ATOM 695 N N . LEU A 1 87 ? 18.107 -3.889 -11.295 1.00 95.75 87 LEU A N 1
ATOM 696 C CA . LEU A 1 87 ? 17.804 -5.143 -10.605 1.00 95.75 87 LEU A CA 1
ATOM 697 C C . LEU A 1 87 ? 16.327 -5.157 -10.202 1.00 95.75 87 LEU A C 1
ATOM 699 O O . LEU A 1 87 ? 15.898 -4.392 -9.336 1.00 95.75 87 LEU A O 1
ATOM 703 N N . ALA A 1 88 ? 15.555 -6.059 -10.811 1.00 96.25 88 ALA A N 1
ATOM 704 C CA . ALA A 1 88 ? 14.098 -6.111 -10.700 1.00 96.25 88 ALA A CA 1
ATOM 705 C C . ALA A 1 88 ? 13.618 -6.242 -9.249 1.00 96.25 88 ALA A C 1
ATOM 707 O O . ALA A 1 88 ? 12.730 -5.512 -8.811 1.00 96.25 88 ALA A O 1
ATOM 708 N N . LYS A 1 89 ? 14.256 -7.127 -8.471 1.00 95.75 89 LYS A N 1
ATOM 709 C CA . LYS A 1 89 ? 13.916 -7.356 -7.057 1.00 95.75 89 LYS A CA 1
ATOM 710 C C . LYS A 1 89 ? 14.070 -6.097 -6.205 1.00 95.75 89 LYS A C 1
ATOM 712 O O . LYS A 1 89 ? 13.251 -5.843 -5.328 1.00 95.75 89 LYS A O 1
ATOM 717 N N . GLN A 1 90 ? 15.114 -5.311 -6.449 1.00 94.88 90 GLN A N 1
ATOM 718 C CA . GLN A 1 90 ? 15.346 -4.094 -5.678 1.00 94.88 90 GLN A CA 1
ATOM 719 C C . GLN A 1 90 ? 14.424 -2.961 -6.129 1.00 94.88 90 GLN A C 1
ATOM 721 O O . GLN A 1 90 ? 13.899 -2.256 -5.274 1.00 94.88 90 GLN A O 1
ATOM 726 N N . ALA A 1 91 ? 14.163 -2.834 -7.434 1.00 95.56 91 ALA A N 1
ATOM 727 C CA . ALA A 1 91 ? 13.175 -1.894 -7.963 1.00 95.56 91 ALA A CA 1
ATOM 728 C C . ALA A 1 91 ? 11.766 -2.178 -7.403 1.00 95.56 91 ALA A C 1
ATOM 730 O O . ALA A 1 91 ? 11.056 -1.260 -6.997 1.00 95.56 91 ALA A O 1
ATOM 731 N N . GLN A 1 92 ? 11.383 -3.457 -7.303 1.00 96.12 92 GLN A N 1
ATOM 732 C CA . GLN A 1 92 ? 10.135 -3.871 -6.659 1.00 96.12 92 GLN A CA 1
ATOM 733 C C . GLN A 1 92 ? 10.109 -3.479 -5.177 1.00 96.12 92 GLN A C 1
ATOM 735 O O . GLN A 1 92 ? 9.137 -2.879 -4.726 1.00 96.12 92 GLN A O 1
ATOM 740 N N . LYS A 1 93 ? 11.186 -3.766 -4.434 1.00 94.62 93 LYS A N 1
ATOM 741 C CA . LYS A 1 93 ? 11.297 -3.402 -3.015 1.00 94.62 93 LYS A CA 1
ATOM 742 C C . LYS A 1 93 ? 11.182 -1.888 -2.804 1.00 94.62 93 LYS A C 1
ATOM 744 O O . LYS A 1 93 ? 10.471 -1.459 -1.904 1.00 94.62 93 LYS A O 1
ATOM 749 N N . GLN A 1 94 ? 11.841 -1.084 -3.641 1.00 93.19 94 GLN A N 1
ATOM 750 C CA . GLN A 1 94 ? 11.745 0.380 -3.600 1.00 93.19 94 GLN A CA 1
ATOM 751 C C . GLN A 1 94 ? 10.316 0.857 -3.880 1.00 93.19 94 GLN A C 1
ATOM 753 O O . GLN A 1 94 ? 9.807 1.710 -3.163 1.00 93.19 94 GLN A O 1
ATOM 758 N N . TYR A 1 95 ? 9.638 0.272 -4.870 1.00 92.56 95 TYR A N 1
ATOM 759 C CA . TYR A 1 95 ? 8.237 0.579 -5.159 1.00 92.56 95 TYR A CA 1
ATOM 760 C C . TYR A 1 95 ? 7.307 0.263 -3.975 1.00 92.56 95 TYR A C 1
ATOM 762 O O . TYR A 1 95 ? 6.474 1.094 -3.609 1.00 92.56 95 TYR A O 1
ATOM 770 N N . GLU A 1 96 ? 7.458 -0.912 -3.360 1.00 91.81 96 GLU A N 1
ATOM 771 C CA . GLU A 1 96 ? 6.694 -1.312 -2.172 1.00 91.81 96 GLU A CA 1
ATOM 772 C C . GLU A 1 96 ? 6.965 -0.382 -0.989 1.00 91.81 96 GLU A C 1
ATOM 774 O O . GLU A 1 96 ? 6.027 0.037 -0.315 1.00 91.81 96 GLU A O 1
ATOM 779 N N . GLN A 1 97 ? 8.223 0.010 -0.789 1.00 91.19 97 GLN A N 1
ATOM 780 C CA . GLN A 1 97 ? 8.608 0.970 0.237 1.00 91.19 97 GLN A CA 1
ATOM 781 C C . GLN A 1 97 ? 7.960 2.339 0.001 1.00 91.19 97 GLN A C 1
ATOM 783 O O . GLN A 1 97 ? 7.319 2.857 0.906 1.00 91.19 97 GLN A O 1
ATOM 788 N N . THR A 1 98 ? 8.007 2.891 -1.216 1.00 88.38 98 THR A N 1
ATOM 789 C CA . THR A 1 98 ? 7.333 4.164 -1.533 1.00 88.38 98 THR A CA 1
ATOM 790 C C . THR A 1 98 ? 5.818 4.085 -1.318 1.00 88.38 98 THR A C 1
ATOM 792 O O . THR A 1 98 ? 5.204 5.044 -0.856 1.00 88.38 98 THR A O 1
ATOM 795 N N . LEU A 1 99 ? 5.187 2.950 -1.640 1.00 86.06 99 LEU A N 1
ATOM 796 C CA . LEU A 1 99 ? 3.760 2.730 -1.385 1.00 86.06 99 LEU A CA 1
ATOM 797 C C . LEU A 1 99 ? 3.412 2.719 0.107 1.00 86.06 99 LEU A C 1
ATOM 799 O O . LEU A 1 99 ? 2.285 3.078 0.465 1.00 86.06 99 LEU A O 1
ATOM 803 N N . VAL A 1 100 ? 4.333 2.237 0.936 1.00 84.06 100 VAL A N 1
ATOM 804 C CA . VAL A 1 100 ? 4.218 2.240 2.391 1.00 84.06 100 VAL A CA 1
ATOM 805 C C . VAL A 1 100 ? 4.448 3.659 2.905 1.00 84.06 100 VAL A C 1
ATOM 807 O O . VAL A 1 100 ? 3.530 4.219 3.487 1.00 84.06 100 VAL A O 1
ATOM 810 N N . GLU A 1 101 ? 5.574 4.289 2.572 1.00 81.75 101 GLU A N 1
ATOM 811 C CA . GLU A 1 101 ? 5.948 5.650 2.986 1.00 81.75 101 GLU A CA 1
ATOM 812 C C . GLU A 1 101 ? 4.886 6.695 2.622 1.00 81.75 101 GLU A C 1
ATOM 814 O O . GLU A 1 101 ? 4.488 7.493 3.462 1.00 81.75 101 GLU A O 1
ATOM 819 N N . ALA A 1 102 ? 4.331 6.652 1.406 1.00 72.06 102 ALA A N 1
ATOM 820 C CA . ALA A 1 102 ? 3.274 7.577 0.988 1.00 72.06 102 ALA A CA 1
ATOM 821 C C . ALA A 1 102 ? 1.976 7.441 1.809 1.00 72.06 102 ALA A C 1
ATOM 823 O O . ALA A 1 102 ? 1.132 8.336 1.793 1.00 72.06 102 ALA A O 1
ATOM 824 N N . ARG A 1 103 ? 1.787 6.304 2.490 1.00 69.31 103 ARG A N 1
ATOM 825 C CA . ARG A 1 103 ? 0.642 6.007 3.365 1.00 69.31 103 ARG A CA 1
ATOM 826 C C . ARG A 1 103 ? 1.028 5.989 4.845 1.00 69.31 103 ARG A C 1
ATOM 828 O O . ARG A 1 103 ? 0.161 5.833 5.708 1.00 69.31 103 ARG A O 1
ATOM 835 N N . GLU A 1 104 ? 2.312 6.138 5.143 1.00 64.69 104 GLU A N 1
ATOM 836 C CA . GLU A 1 104 ? 2.864 6.206 6.481 1.00 64.69 104 GLU A CA 1
ATOM 837 C C . GLU A 1 104 ? 3.101 7.661 6.846 1.00 64.69 104 GLU A C 1
ATOM 839 O O . GLU A 1 104 ? 4.110 8.276 6.531 1.00 64.69 104 GLU A O 1
ATOM 844 N N . GLY A 1 105 ? 2.130 8.218 7.553 1.00 62.66 105 GLY A N 1
ATOM 845 C CA . GLY A 1 105 ? 2.253 9.556 8.093 1.00 62.66 105 GLY A CA 1
ATOM 846 C C . GLY A 1 105 ? 0.886 10.114 8.407 1.00 62.66 105 GLY A C 1
ATOM 847 O O . GLY A 1 105 ? -0.017 10.126 7.579 1.00 62.66 105 GLY A O 1
ATOM 848 N N . THR A 1 106 ? 0.716 10.559 9.640 1.00 62.50 106 THR A N 1
ATOM 849 C CA . THR A 1 106 ? -0.200 11.670 9.907 1.00 62.50 106 THR A CA 1
ATOM 850 C C . THR A 1 106 ? 0.625 12.940 9.711 1.00 62.50 106 THR A C 1
ATOM 852 O O . THR A 1 106 ? 1.831 12.873 9.953 1.00 62.50 106 THR A O 1
ATOM 855 N N . PRO A 1 107 ? 0.062 14.078 9.275 1.00 61.94 107 PRO A N 1
ATOM 856 C CA . PRO A 1 107 ? 0.762 15.359 9.344 1.00 61.94 107 PRO A CA 1
ATOM 857 C C . PRO A 1 107 ? 0.993 15.743 10.820 1.00 61.94 107 PRO A C 1
ATOM 859 O O . PRO A 1 107 ? 0.292 16.576 11.388 1.00 61.94 107 PRO A O 1
ATOM 862 N N . LEU A 1 108 ? 1.966 15.081 11.455 1.00 61.03 108 LEU A N 1
ATOM 863 C CA . LEU A 1 108 ? 2.345 15.232 12.862 1.00 61.03 108 LEU A CA 1
ATOM 864 C C . LEU A 1 108 ? 2.948 16.615 13.137 1.00 61.03 108 LEU A C 1
ATOM 866 O O . LEU A 1 108 ? 2.957 17.064 14.272 1.00 61.03 108 LEU A O 1
ATOM 870 N N . ASN A 1 109 ? 3.410 17.313 12.095 1.00 61.78 109 ASN A N 1
ATOM 871 C CA . ASN A 1 109 ? 3.975 18.658 12.198 1.00 61.78 109 ASN A CA 1
ATOM 872 C C . ASN A 1 109 ? 2.936 19.776 11.987 1.00 61.78 109 ASN A C 1
ATOM 874 O O . ASN A 1 109 ? 3.258 20.857 11.504 1.00 61.78 109 ASN A O 1
ATOM 878 N N . SER A 1 110 ? 1.666 19.499 12.274 1.00 75.50 110 SER A N 1
ATOM 879 C CA . SER A 1 110 ? 0.614 20.514 12.248 1.00 75.50 110 SER A CA 1
ATOM 880 C C . SER A 1 110 ? 0.370 21.023 13.667 1.00 75.50 110 SER A C 1
ATOM 882 O O . SER A 1 110 ? 0.288 20.230 14.601 1.00 75.50 110 SER A O 1
ATOM 884 N N . GLN A 1 111 ? 0.222 22.340 13.841 1.00 82.94 111 GLN A N 1
ATOM 885 C CA . GLN A 1 111 ? -0.138 22.934 15.137 1.00 82.94 111 GLN A CA 1
ATOM 886 C C . GLN A 1 111 ? -1.402 22.277 15.718 1.00 82.94 111 GLN A C 1
ATOM 888 O O . GLN A 1 111 ? -1.451 21.921 16.892 1.00 82.94 111 GLN A O 1
ATOM 893 N N . THR A 1 112 ? -2.362 21.976 14.841 1.00 82.69 112 THR A N 1
ATOM 894 C CA . THR A 1 112 ? -3.606 21.262 15.151 1.00 82.69 112 THR A CA 1
ATOM 895 C C . THR A 1 112 ? -3.388 19.908 15.826 1.00 82.69 112 THR A C 1
ATOM 897 O O . THR A 1 112 ? -4.210 19.485 16.636 1.00 82.69 112 THR A O 1
ATOM 900 N N . PHE A 1 113 ? -2.298 19.204 15.502 1.00 86.50 113 PHE A N 1
ATOM 901 C CA . PHE A 1 113 ? -1.977 17.924 16.130 1.00 86.50 113 PHE A CA 1
ATOM 902 C C . PHE A 1 113 ? -1.537 18.107 17.585 1.00 86.50 113 PHE A C 1
ATOM 904 O O . PHE A 1 113 ? -1.997 17.375 18.457 1.00 86.50 113 PHE A O 1
ATOM 911 N N . TRP A 1 114 ? -0.695 19.103 17.861 1.00 87.62 114 TRP A N 1
ATOM 912 C CA . TRP A 1 114 ? -0.225 19.394 19.217 1.00 87.62 114 TRP A CA 1
ATOM 913 C C . TRP A 1 114 ? -1.332 19.949 20.114 1.00 87.62 114 TRP A C 1
ATOM 915 O O . TRP A 1 114 ? -1.419 19.577 21.284 1.00 87.62 114 TRP A O 1
ATOM 925 N N . ASP A 1 115 ? -2.225 20.769 19.560 1.00 88.25 115 ASP A N 1
ATOM 926 C CA . ASP A 1 115 ? -3.398 21.262 20.285 1.00 88.25 115 ASP A CA 1
ATOM 927 C C . ASP A 1 115 ? -4.317 20.096 20.693 1.00 88.25 115 ASP A C 1
ATOM 929 O O . ASP A 1 115 ? -4.776 20.014 21.837 1.00 88.25 115 ASP A O 1
ATOM 933 N N . MET A 1 116 ? -4.516 19.138 19.780 1.00 88.44 116 MET A N 1
ATOM 934 C CA . MET A 1 116 ? -5.238 17.896 20.054 1.00 88.44 116 MET A CA 1
ATOM 935 C C . MET A 1 116 ? -4.528 17.053 21.125 1.00 88.44 116 MET A C 1
ATOM 937 O O . MET A 1 116 ? -5.183 16.591 22.061 1.00 88.44 116 MET A O 1
ATOM 941 N N . ASP A 1 117 ? -3.209 16.860 21.019 1.00 91.06 117 ASP A N 1
ATOM 942 C CA . ASP A 1 117 ? -2.426 16.087 21.991 1.00 91.06 117 ASP A CA 1
ATOM 943 C C . ASP A 1 117 ? -2.546 16.667 23.401 1.00 91.06 117 ASP A C 1
ATOM 945 O O . ASP A 1 117 ? -2.773 15.921 24.354 1.00 91.06 117 ASP A O 1
ATOM 949 N N . LYS A 1 118 ? -2.488 17.995 23.536 1.00 92.19 118 LYS A N 1
ATOM 950 C CA . LYS A 1 118 ? -2.638 18.679 24.823 1.00 92.19 118 LYS A CA 1
ATOM 951 C C . LYS A 1 118 ? -4.001 18.403 25.458 1.00 92.19 118 LYS A C 1
ATOM 953 O O . LYS A 1 118 ? -4.062 17.944 26.598 1.00 92.19 118 LYS A O 1
ATOM 958 N N . ILE A 1 119 ? -5.089 18.611 24.710 1.00 92.44 119 ILE A N 1
ATOM 959 C CA . ILE A 1 119 ? -6.464 18.374 25.187 1.00 92.44 119 ILE A CA 1
ATOM 960 C C . ILE A 1 119 ? -6.638 16.920 25.642 1.00 92.44 119 ILE A C 1
ATOM 962 O O . ILE A 1 119 ? -7.205 16.639 26.702 1.00 92.44 119 ILE A O 1
ATOM 966 N N . ILE A 1 120 ? -6.138 15.984 24.840 1.00 91.75 120 ILE A N 1
ATOM 967 C CA . ILE A 1 120 ? -6.301 14.553 25.082 1.00 91.75 120 ILE A CA 1
ATOM 968 C C . ILE A 1 120 ? -5.456 14.089 26.263 1.00 91.75 120 ILE A C 1
ATOM 970 O O . ILE A 1 120 ? -5.953 13.352 27.119 1.00 91.75 120 ILE A O 1
ATOM 974 N N . SER A 1 121 ? -4.209 14.545 26.332 1.00 92.56 121 SER A N 1
ATOM 975 C CA . SER A 1 121 ? -3.294 14.247 27.428 1.00 92.56 121 SER A CA 1
ATOM 976 C C . SER A 1 121 ? -3.837 14.761 28.758 1.00 92.56 121 SER A C 1
ATOM 978 O O . SER A 1 121 ? -3.836 14.021 29.742 1.00 92.56 121 SER A O 1
ATOM 980 N N . ASP A 1 122 ? -4.377 15.981 28.791 1.00 93.12 122 ASP A N 1
ATOM 981 C CA . ASP A 1 122 ? -4.982 16.555 29.994 1.00 93.12 122 ASP A CA 1
ATOM 982 C C . ASP A 1 122 ? -6.242 15.789 30.424 1.00 93.12 122 ASP A C 1
ATOM 984 O O . ASP A 1 122 ? -6.434 15.515 31.611 1.00 93.12 122 ASP A O 1
ATOM 988 N N . GLY A 1 123 ? -7.099 15.402 29.473 1.00 92.44 123 GLY A N 1
ATOM 989 C CA . GLY A 1 123 ? -8.304 14.621 29.755 1.00 92.44 123 GLY A CA 1
ATOM 990 C C . GLY A 1 123 ? -7.995 13.227 30.311 1.00 92.44 123 GLY A C 1
ATOM 991 O O . GLY A 1 123 ? -8.619 12.794 31.283 1.00 92.44 123 GLY A O 1
ATOM 992 N N . ILE A 1 124 ? -7.002 12.537 29.747 1.00 92.00 124 ILE A N 1
ATOM 993 C CA . ILE A 1 124 ? -6.599 11.199 30.202 1.00 92.00 124 ILE A CA 1
ATOM 994 C C . ILE A 1 124 ? -5.897 11.255 31.559 1.00 92.00 124 ILE A C 1
ATOM 996 O O . ILE A 1 124 ? -6.202 10.429 32.416 1.00 92.00 124 ILE A O 1
ATOM 1000 N N . LYS A 1 125 ? -5.049 12.261 31.813 1.00 89.81 125 LYS A N 1
ATOM 1001 C CA . LYS A 1 125 ? -4.444 12.480 33.141 1.00 89.81 125 LYS A CA 1
ATOM 1002 C C . LYS A 1 125 ? -5.494 12.731 34.229 1.00 89.81 125 LYS A C 1
ATOM 1004 O O . LYS A 1 125 ? -5.301 12.326 35.369 1.00 89.81 125 LYS A O 1
ATOM 1009 N N . LYS A 1 126 ? -6.634 13.336 33.873 1.00 90.88 126 LYS A N 1
ATOM 1010 C CA . LYS A 1 126 ? -7.814 13.485 34.749 1.00 90.88 126 LYS A CA 1
ATOM 1011 C C . LYS A 1 126 ? -8.647 12.199 34.891 1.00 90.88 126 LYS A C 1
ATOM 1013 O O . LYS A 1 126 ? -9.670 12.212 35.567 1.00 90.88 126 LYS A O 1
ATOM 1018 N N . GLY A 1 127 ? -8.257 11.102 34.239 1.00 87.81 127 GLY A N 1
ATOM 1019 C CA . GLY A 1 127 ? -8.955 9.815 34.277 1.00 87.81 127 GLY A CA 1
ATOM 1020 C C . GLY A 1 127 ? -10.173 9.713 33.353 1.00 87.81 127 GLY A C 1
ATOM 1021 O O . GLY A 1 127 ? -10.960 8.774 33.486 1.00 87.81 127 GLY A O 1
ATOM 1022 N N . GLN A 1 128 ? -10.368 10.648 32.417 1.00 90.69 128 GLN A N 1
ATOM 1023 C CA . GLN A 1 128 ? -11.507 10.601 31.498 1.00 90.69 128 GLN A CA 1
ATOM 1024 C C . GLN A 1 128 ? -11.319 9.543 30.403 1.00 90.69 128 GLN A C 1
ATOM 1026 O O . GLN A 1 128 ? -10.218 9.279 29.919 1.00 90.69 128 GLN A O 1
ATOM 1031 N N . HIS A 1 129 ? -12.428 8.948 29.957 1.00 90.00 129 HIS A N 1
ATOM 1032 C CA . HIS A 1 129 ? -12.410 8.016 28.831 1.00 90.00 129 HIS A CA 1
ATOM 1033 C C . HIS A 1 129 ? -12.295 8.766 27.493 1.00 90.00 129 HIS A C 1
ATOM 1035 O O . HIS A 1 129 ? -13.009 9.744 27.279 1.00 90.00 129 HIS A O 1
ATOM 1041 N N . ILE A 1 130 ? -11.490 8.248 26.552 1.00 89.25 130 ILE A N 1
ATOM 1042 C CA . ILE A 1 130 ? -11.248 8.837 25.213 1.00 89.25 130 ILE A CA 1
ATOM 1043 C C . ILE A 1 130 ? -12.539 9.276 24.517 1.00 89.25 130 ILE A C 1
ATOM 1045 O O . ILE A 1 130 ? -12.614 10.368 23.966 1.00 89.25 130 ILE A O 1
ATOM 1049 N N . TYR A 1 131 ? -13.566 8.426 24.549 1.00 90.00 131 TYR A N 1
ATOM 1050 C CA . TYR A 1 131 ? -14.852 8.726 23.918 1.00 90.00 131 TYR A CA 1
ATOM 1051 C C . TYR A 1 131 ? -15.494 10.017 24.452 1.00 90.00 131 TYR A C 1
ATOM 1053 O O . TYR A 1 131 ? -16.037 10.795 23.673 1.00 90.00 131 TYR A O 1
ATOM 1061 N N . HIS A 1 132 ? -15.409 10.264 25.763 1.00 90.06 132 HIS A N 1
ATOM 1062 C CA . HIS A 1 132 ? -15.953 11.480 26.364 1.00 90.06 132 HIS A CA 1
ATOM 1063 C C . HIS A 1 132 ? -15.138 12.707 25.967 1.00 90.06 132 HIS A C 1
ATOM 1065 O O . HIS A 1 132 ? -15.726 13.706 25.576 1.00 90.06 132 HIS A O 1
ATOM 1071 N N . ILE A 1 133 ? -13.808 12.604 25.975 1.00 91.06 133 ILE A N 1
ATOM 1072 C CA . ILE A 1 133 ? -12.915 13.696 25.563 1.00 91.06 133 ILE A CA 1
ATOM 1073 C C . ILE A 1 133 ? -13.221 14.120 24.119 1.00 91.06 133 ILE A C 1
ATOM 1075 O O . ILE A 1 133 ? -13.422 15.303 23.853 1.00 91.06 133 ILE A O 1
ATOM 1079 N N . LEU A 1 134 ? -13.331 13.151 23.201 1.00 90.50 134 LEU A N 1
ATOM 1080 C CA . LEU A 1 134 ? -13.645 13.414 21.793 1.00 90.50 134 LEU A CA 1
ATOM 1081 C C . LEU A 1 134 ? -15.010 14.093 21.622 1.00 90.50 134 LEU A C 1
ATOM 1083 O O . LEU A 1 134 ? -15.126 15.029 20.836 1.00 90.50 134 LEU A O 1
ATOM 1087 N N . LYS A 1 135 ? -16.030 13.647 22.369 1.00 88.81 135 LYS A N 1
ATOM 1088 C CA . LYS A 1 135 ? -17.390 14.194 22.277 1.00 88.81 135 LYS A CA 1
ATOM 1089 C C . LYS A 1 135 ? -17.503 15.601 22.873 1.00 88.81 135 LYS A C 1
ATOM 1091 O O . LYS A 1 135 ? -18.218 16.425 22.319 1.00 88.81 135 LYS A O 1
ATOM 1096 N N . THR A 1 136 ? -16.810 15.877 23.977 1.00 92.19 136 THR A N 1
ATOM 1097 C CA . THR A 1 136 ? -16.841 17.186 24.651 1.00 92.19 136 THR A CA 1
ATOM 1098 C C . THR A 1 136 ? -16.079 18.251 23.867 1.00 92.19 136 THR A C 1
ATOM 1100 O O . THR A 1 136 ? -16.543 19.381 23.764 1.00 92.19 136 THR A O 1
ATOM 1103 N N . HIS A 1 137 ? -14.919 17.897 23.308 1.00 85.56 137 HIS A N 1
ATOM 1104 C CA . HIS A 1 137 ? -14.049 18.840 22.598 1.00 85.56 137 HIS A CA 1
ATOM 1105 C C . HIS A 1 137 ? -14.267 18.861 21.076 1.00 85.56 137 HIS A C 1
ATOM 1107 O O . HIS A 1 137 ? -13.550 19.576 20.385 1.00 85.56 137 HIS A O 1
ATOM 1113 N N . ASN A 1 138 ? -15.239 18.092 20.565 1.00 81.81 138 ASN A N 1
ATOM 1114 C CA . ASN A 1 138 ? -15.610 17.988 19.148 1.00 81.81 138 ASN A CA 1
ATOM 1115 C C . ASN A 1 138 ? -14.398 17.856 18.204 1.00 81.81 138 ASN A C 1
ATOM 1117 O O . ASN A 1 138 ? -14.256 18.595 17.233 1.00 81.81 138 ASN A O 1
ATOM 1121 N N . LEU A 1 139 ? -13.486 16.942 18.538 1.00 81.31 139 LEU A N 1
ATOM 1122 C CA . LEU A 1 139 ? -12.247 16.745 17.789 1.00 81.31 139 LEU A CA 1
ATOM 1123 C C . LEU A 1 139 ? -12.510 15.935 16.509 1.00 81.31 139 LEU A C 1
ATOM 1125 O O . LEU A 1 139 ? -13.132 14.875 16.568 1.00 81.31 139 LEU A O 1
ATOM 1129 N N . ASP A 1 140 ? -11.924 16.360 15.386 1.00 75.81 140 ASP A N 1
ATOM 1130 C CA . ASP A 1 140 ? -12.010 15.712 14.058 1.00 75.81 140 ASP A CA 1
ATOM 1131 C C . ASP A 1 140 ? -11.240 14.373 13.948 1.00 75.81 140 ASP A C 1
ATOM 1133 O O . ASP A 1 140 ? -10.820 13.931 12.876 1.00 75.81 140 ASP A O 1
ATOM 1137 N N . ALA A 1 141 ? -11.030 13.681 15.067 1.00 80.50 141 ALA A N 1
ATOM 1138 C CA . ALA A 1 141 ? -10.342 12.401 15.119 1.00 80.50 141 ALA A CA 1
ATOM 1139 C C . ALA A 1 141 ? -11.278 11.294 15.612 1.00 80.50 141 ALA A C 1
ATOM 1141 O O . ALA A 1 141 ? -11.893 11.379 16.672 1.00 80.50 141 ALA A O 1
ATOM 1142 N N . SER A 1 142 ? -11.326 10.181 14.875 1.00 85.00 142 SER A N 1
ATOM 1143 C CA . SER A 1 142 ? -12.023 8.986 15.357 1.00 85.00 142 SER A CA 1
ATOM 1144 C C . SER A 1 142 ? -11.304 8.372 16.566 1.00 85.00 142 SER A C 1
ATOM 1146 O O . SER A 1 142 ? -10.072 8.404 16.665 1.00 85.00 142 SER A O 1
ATOM 1148 N N . SER A 1 143 ? -12.054 7.690 17.435 1.00 87.94 143 SER A N 1
ATOM 1149 C CA . SER A 1 143 ? -11.488 6.921 18.554 1.00 87.94 143 SER A CA 1
ATOM 1150 C C . SER A 1 143 ? -10.423 5.921 18.089 1.00 87.94 143 SER A C 1
ATOM 1152 O O . SER A 1 143 ? -9.359 5.808 18.697 1.00 87.94 143 SER A O 1
ATOM 1154 N N . SER A 1 144 ? -10.666 5.239 16.966 1.00 86.44 144 SER A N 1
ATOM 1155 C CA . SER A 1 144 ? -9.732 4.272 16.378 1.00 86.44 144 SER A CA 1
ATOM 1156 C C . SER A 1 144 ? -8.398 4.906 15.964 1.00 86.44 144 SER A C 1
ATOM 1158 O O . SER A 1 144 ? -7.338 4.304 16.165 1.00 86.44 144 SER A O 1
ATOM 1160 N N . THR A 1 145 ? -8.443 6.136 15.439 1.00 87.25 145 THR A N 1
ATOM 1161 C CA . THR A 1 145 ? -7.266 6.925 15.069 1.00 87.25 145 THR A CA 1
ATOM 1162 C C . THR A 1 145 ? -6.443 7.238 16.309 1.00 87.25 145 THR A C 1
ATOM 1164 O O . THR A 1 145 ? -5.236 7.000 16.312 1.00 87.25 145 THR A O 1
ATOM 1167 N N . LEU A 1 146 ? -7.098 7.661 17.391 1.00 88.81 146 LEU A N 1
ATOM 1168 C CA . LEU A 1 146 ? -6.413 8.007 18.626 1.00 88.81 146 LEU A CA 1
ATOM 1169 C C . LEU A 1 146 ? -5.745 6.801 19.290 1.00 88.81 146 LEU A C 1
ATOM 1171 O O . LEU A 1 146 ? -4.555 6.842 19.588 1.00 88.81 146 LEU A O 1
ATOM 1175 N N . TYR A 1 147 ? -6.451 5.673 19.424 1.00 89.25 147 TYR A N 1
ATOM 1176 C CA . TYR A 1 147 ? -5.846 4.431 19.927 1.00 89.25 147 TYR A CA 1
ATOM 1177 C C . TYR A 1 147 ? -4.668 3.958 19.065 1.00 89.25 147 TYR A C 1
ATOM 1179 O O . TYR A 1 147 ? -3.750 3.298 19.559 1.00 89.25 147 TYR A O 1
ATOM 1187 N N . ARG A 1 148 ? -4.688 4.239 17.758 1.00 88.00 148 ARG A N 1
ATOM 1188 C CA . ARG A 1 148 ? -3.558 3.956 16.869 1.00 88.00 148 ARG A CA 1
ATOM 1189 C C . ARG A 1 148 ? -2.385 4.903 17.139 1.00 88.00 148 ARG A C 1
ATOM 1191 O O . ARG A 1 148 ? -1.265 4.412 17.193 1.00 88.00 148 ARG A O 1
ATOM 1198 N N . TYR A 1 149 ? -2.622 6.198 17.345 1.00 88.75 149 TYR A N 1
ATOM 1199 C CA . TYR A 1 149 ? -1.574 7.174 17.675 1.00 88.75 149 TYR A CA 1
ATOM 1200 C C . TYR A 1 149 ? -0.917 6.904 19.024 1.00 88.75 149 TYR A C 1
ATOM 1202 O O . TYR A 1 149 ? 0.308 6.872 19.086 1.00 88.75 149 TYR A O 1
ATOM 1210 N N . ILE A 1 150 ? -1.706 6.593 20.055 1.00 89.69 150 ILE A N 1
ATOM 1211 C CA . ILE A 1 150 ? -1.198 6.217 21.383 1.00 89.69 150 ILE A CA 1
ATOM 1212 C C . ILE A 1 150 ? -0.284 4.990 21.277 1.00 89.69 150 ILE A C 1
ATOM 1214 O O . ILE A 1 150 ? 0.825 4.984 21.795 1.00 89.69 150 ILE A O 1
ATOM 1218 N N . ARG A 1 151 ? -0.708 3.947 20.547 1.00 88.31 151 ARG A N 1
ATOM 1219 C CA . ARG A 1 151 ? 0.116 2.739 20.351 1.00 88.31 151 ARG A CA 1
ATOM 1220 C C . ARG A 1 151 ? 1.377 2.979 19.528 1.00 88.31 151 ARG A C 1
ATOM 1222 O O . ARG A 1 151 ? 2.360 2.282 19.738 1.00 88.31 151 ARG A O 1
ATOM 1229 N N . LYS A 1 152 ? 1.338 3.917 18.580 1.00 87.00 152 LYS A N 1
ATOM 1230 C CA . LYS A 1 152 ? 2.508 4.322 17.791 1.00 87.00 152 LYS A CA 1
ATOM 1231 C C . LYS A 1 152 ? 3.417 5.316 18.529 1.00 87.00 152 LYS A C 1
ATOM 1233 O O . LYS A 1 152 ? 4.476 5.626 17.999 1.00 87.00 152 LYS A O 1
ATOM 1238 N N . GLY A 1 153 ? 3.021 5.801 19.710 1.00 87.56 153 GLY A N 1
ATOM 1239 C CA . GLY A 1 153 ? 3.785 6.778 20.490 1.00 87.56 153 GLY A CA 1
ATOM 1240 C C . GLY A 1 153 ? 3.808 8.178 19.874 1.00 87.56 153 GLY A C 1
ATOM 1241 O O . GLY A 1 153 ? 4.781 8.897 20.040 1.00 87.56 153 GLY A O 1
ATOM 1242 N N . TYR A 1 154 ? 2.777 8.553 19.109 1.00 87.25 154 TYR A N 1
ATOM 1243 C CA . TYR A 1 154 ? 2.701 9.889 18.499 1.00 87.25 154 TYR A CA 1
ATOM 1244 C C . TYR A 1 154 ? 2.177 10.967 19.452 1.00 87.25 154 TYR A C 1
ATOM 1246 O O . TYR A 1 154 ? 2.342 12.146 19.172 1.00 87.25 154 TYR A O 1
ATOM 1254 N N . LEU A 1 155 ? 1.506 10.563 20.529 1.00 88.06 155 LEU A N 1
ATOM 1255 C CA . LEU A 1 155 ? 0.962 11.455 21.550 1.00 88.06 155 LEU A CA 1
ATOM 1256 C C . LEU A 1 155 ? 1.846 11.413 22.793 1.00 88.06 155 LEU A C 1
ATOM 1258 O O . LEU A 1 155 ? 2.567 10.437 23.004 1.00 88.06 155 LEU A O 1
ATOM 1262 N N . SER A 1 156 ? 1.721 12.425 23.648 1.00 90.88 156 SER A N 1
ATOM 1263 C CA . SER A 1 156 ? 2.446 12.492 24.925 1.00 90.88 156 SER A CA 1
ATOM 1264 C C . SER A 1 156 ? 2.021 11.404 25.924 1.00 90.88 156 SER A C 1
ATOM 1266 O O . SER A 1 156 ? 2.705 11.165 26.916 1.00 90.88 156 SER A O 1
ATOM 1268 N N . ILE A 1 157 ? 0.888 10.750 25.671 1.00 91.25 157 ILE A N 1
ATOM 1269 C CA . ILE A 1 157 ? 0.324 9.647 26.454 1.00 91.25 157 ILE A CA 1
ATOM 1270 C C . ILE A 1 157 ? 0.662 8.277 25.864 1.00 91.25 157 ILE A C 1
ATOM 1272 O O . ILE A 1 157 ? 0.685 8.074 24.646 1.00 91.25 157 ILE A O 1
ATOM 1276 N N . ALA A 1 158 ? 0.814 7.296 26.745 1.00 89.50 158 ALA A N 1
ATOM 1277 C CA . ALA A 1 158 ? 1.112 5.914 26.413 1.00 89.50 158 ALA A CA 1
ATOM 1278 C C . ALA A 1 158 ? -0.079 4.984 26.721 1.00 89.50 158 ALA A C 1
ATOM 1280 O O . ALA A 1 158 ? -0.997 5.336 27.464 1.00 89.50 158 ALA A O 1
ATOM 1281 N N . PRO A 1 159 ? -0.090 3.745 26.190 1.00 88.56 159 PRO A N 1
ATOM 1282 C CA . PRO A 1 159 ? -1.145 2.779 26.495 1.00 88.56 159 PRO A CA 1
ATOM 1283 C C . PRO A 1 159 ? -1.343 2.504 27.994 1.00 88.56 159 PRO A C 1
ATOM 1285 O O . PRO A 1 159 ? -2.449 2.141 28.388 1.00 88.56 159 PRO A O 1
ATOM 1288 N N . ILE A 1 160 ? -0.299 2.680 28.814 1.00 88.00 160 ILE A N 1
ATOM 1289 C CA . ILE A 1 160 ? -0.345 2.515 30.275 1.00 88.00 160 ILE A CA 1
ATOM 1290 C C . ILE A 1 160 ? -1.253 3.537 30.968 1.00 88.00 160 ILE A C 1
ATOM 1292 O O . ILE A 1 160 ? -1.872 3.205 31.975 1.00 88.00 160 ILE A O 1
ATOM 1296 N N . ASP A 1 161 ? -1.415 4.723 30.381 1.00 88.69 161 ASP A N 1
ATOM 1297 C CA . ASP A 1 161 ? -2.261 5.790 30.924 1.00 88.69 161 ASP A CA 1
ATOM 1298 C C . ASP A 1 161 ? -3.758 5.511 30.697 1.00 88.69 161 ASP A C 1
ATOM 1300 O O . ASP A 1 161 ? -4.637 6.164 31.258 1.00 88.69 161 ASP A O 1
ATOM 1304 N N . LEU A 1 162 ? -4.085 4.515 29.867 1.00 87.12 162 LEU A N 1
ATOM 1305 C CA . LEU A 1 162 ? -5.459 4.144 29.555 1.00 87.12 162 LEU A CA 1
ATOM 1306 C C . LEU A 1 162 ? -5.986 3.090 30.532 1.00 87.12 162 LEU A C 1
ATOM 1308 O O . LEU A 1 162 ? -5.496 1.963 30.585 1.00 87.12 162 LEU A O 1
ATOM 1312 N N . ALA A 1 163 ? -7.115 3.390 31.179 1.00 80.69 163 ALA A N 1
ATOM 1313 C CA . ALA A 1 163 ? -7.729 2.571 32.234 1.00 80.69 163 ALA A CA 1
ATOM 1314 C C . ALA A 1 163 ? -7.927 1.069 31.921 1.00 80.69 163 ALA A C 1
ATOM 1316 O O . ALA A 1 163 ? -7.978 0.234 32.831 1.00 80.69 163 ALA A O 1
ATOM 1317 N N . ARG A 1 164 ? -8.104 0.705 30.644 1.00 80.88 164 ARG A N 1
ATOM 1318 C CA . ARG A 1 164 ? -8.383 -0.677 30.214 1.00 80.88 164 ARG A CA 1
ATOM 1319 C C . ARG A 1 164 ? -7.441 -1.226 29.146 1.00 80.88 164 ARG A C 1
ATOM 1321 O O . ARG A 1 164 ? -7.483 -2.428 28.905 1.00 80.88 164 ARG A O 1
ATOM 1328 N N . ALA A 1 165 ? -6.605 -0.404 28.511 1.00 80.81 165 ALA A N 1
ATOM 1329 C CA . ALA A 1 165 ? -5.863 -0.846 27.327 1.00 80.81 165 ALA A CA 1
ATOM 1330 C C . ALA A 1 165 ? -4.879 -1.981 27.647 1.00 80.81 165 ALA A C 1
ATOM 1332 O O . ALA A 1 165 ? -4.847 -2.972 26.926 1.00 80.81 165 ALA A O 1
ATOM 1333 N N . VAL A 1 166 ? -4.149 -1.872 28.761 1.00 78.94 166 VAL A N 1
ATOM 1334 C CA . VAL A 1 166 ? -3.143 -2.867 29.181 1.00 78.94 166 VAL A CA 1
ATOM 1335 C C . VAL A 1 166 ? -3.767 -4.078 29.891 1.00 78.94 166 VAL A C 1
ATOM 1337 O O . VAL A 1 166 ? -3.149 -5.132 29.983 1.00 78.94 166 VAL A O 1
ATOM 1340 N N . LYS A 1 167 ? -5.020 -3.973 30.358 1.00 83.56 167 LYS A N 1
ATOM 1341 C CA . LYS A 1 167 ? -5.718 -5.089 31.025 1.00 83.56 167 LYS A CA 1
ATOM 1342 C C . LYS A 1 167 ? -6.122 -6.190 30.047 1.00 83.56 167 LYS A C 1
ATOM 1344 O O . LYS A 1 167 ? -6.203 -7.357 30.423 1.00 83.56 167 LYS A O 1
ATOM 1349 N N . PHE A 1 168 ? -6.425 -5.826 28.803 1.00 78.19 168 PHE A N 1
ATOM 1350 C CA . PHE A 1 168 ? -6.863 -6.790 27.805 1.00 78.19 168 PHE A CA 1
ATOM 1351 C C . PHE A 1 168 ? -5.665 -7.458 27.138 1.00 78.19 168 PHE A C 1
ATOM 1353 O O . PHE A 1 168 ? -4.868 -6.815 26.460 1.00 78.19 168 PHE A O 1
ATOM 1360 N N . LYS A 1 169 ? -5.581 -8.782 27.272 1.00 79.38 169 LYS A N 1
ATOM 1361 C CA . LYS A 1 169 ? -4.630 -9.591 26.512 1.00 79.38 169 LYS A CA 1
ATOM 1362 C C . LYS A 1 169 ? -4.939 -9.486 25.020 1.00 79.38 169 LYS A C 1
ATOM 1364 O O . LYS A 1 169 ? -6.094 -9.641 24.612 1.00 79.38 169 LYS A O 1
ATOM 1369 N N . GLU A 1 170 ? -3.909 -9.283 24.201 1.00 78.62 170 GLU A N 1
ATOM 1370 C CA . GLU A 1 170 ? -4.077 -9.350 22.753 1.00 78.62 170 GLU A CA 1
ATOM 1371 C C . GLU A 1 170 ? -4.651 -10.710 22.348 1.00 78.62 170 GLU A C 1
ATOM 1373 O O . GLU A 1 170 ? -4.192 -11.774 22.779 1.00 78.62 170 GLU A O 1
ATOM 1378 N N . ARG A 1 171 ? -5.688 -10.680 21.506 1.00 79.19 171 ARG A N 1
ATOM 1379 C CA . ARG A 1 171 ? -6.272 -11.907 20.968 1.00 79.19 171 ARG A CA 1
ATOM 1380 C C . ARG A 1 171 ? -5.226 -12.596 20.098 1.00 79.19 171 ARG A C 1
ATOM 1382 O O . ARG A 1 171 ? -4.733 -12.006 19.136 1.00 79.19 171 ARG A O 1
ATOM 1389 N N . ARG A 1 172 ? -4.920 -13.858 20.410 1.00 79.88 172 ARG A N 1
ATOM 1390 C CA . ARG A 1 172 ? -4.073 -14.700 19.558 1.00 79.88 172 ARG A CA 1
ATOM 1391 C C . ARG A 1 172 ? -4.732 -14.807 18.186 1.00 79.88 172 ARG A C 1
ATOM 1393 O O . ARG A 1 172 ? -5.851 -15.299 18.077 1.00 79.88 172 ARG A O 1
ATOM 1400 N N . LYS A 1 173 ? -4.042 -14.343 17.148 1.00 79.00 173 LYS A N 1
ATOM 1401 C CA . LYS A 1 173 ? -4.452 -14.577 15.763 1.00 79.00 173 LYS A CA 1
ATOM 1402 C C . LYS A 1 173 ? -3.903 -15.937 15.350 1.00 79.00 173 LYS A C 1
ATOM 1404 O O . LYS A 1 173 ? -2.687 -16.086 15.241 1.00 79.00 173 LYS A O 1
ATOM 1409 N N . SER A 1 174 ? -4.766 -16.929 15.147 1.00 78.62 174 SER A N 1
ATOM 1410 C CA . SER A 1 174 ? -4.351 -18.150 14.460 1.00 78.62 174 SER A CA 1
ATOM 1411 C C . SER A 1 174 ? -4.144 -17.815 12.984 1.00 78.62 174 SER A C 1
ATOM 1413 O O . SER A 1 174 ? -4.998 -17.208 12.337 1.00 78.62 174 SER A O 1
ATOM 1415 N N . LYS A 1 175 ? -2.979 -18.169 12.442 1.00 76.06 175 LYS A N 1
ATOM 1416 C CA . LYS A 1 175 ? -2.809 -18.218 10.992 1.00 76.06 175 LYS A CA 1
ATOM 1417 C C . LYS A 1 175 ? -3.391 -19.552 10.550 1.00 76.06 175 LYS A C 1
ATOM 1419 O O . LYS A 1 175 ? -2.815 -20.591 10.857 1.00 76.06 175 LYS A O 1
ATOM 1424 N N . LEU A 1 176 ? -4.554 -19.519 9.907 1.00 76.56 176 LEU A N 1
ATOM 1425 C CA . LEU A 1 176 ? -5.095 -20.710 9.260 1.00 76.56 176 LEU A CA 1
ATOM 1426 C C . LEU A 1 176 ? -4.105 -21.179 8.179 1.00 76.56 176 LEU A C 1
ATOM 1428 O O . LEU A 1 176 ? -3.454 -20.332 7.553 1.00 76.56 176 LEU A O 1
ATOM 1432 N N . PRO A 1 177 ? -3.954 -22.498 7.967 1.00 82.00 177 PRO A N 1
ATOM 1433 C CA . PRO A 1 177 ? -3.132 -23.000 6.879 1.00 82.00 177 PRO A CA 1
ATOM 1434 C C . PRO A 1 177 ? -3.667 -22.467 5.548 1.00 82.00 177 PRO A C 1
ATOM 1436 O O . PRO A 1 177 ? -4.877 -22.356 5.340 1.00 82.00 177 PRO A O 1
ATOM 1439 N N . SER A 1 178 ? -2.756 -22.115 4.641 1.00 79.38 178 SER A N 1
ATOM 1440 C CA . SER A 1 178 ? -3.159 -21.724 3.294 1.00 79.38 178 SER A CA 1
ATOM 1441 C C . SER A 1 178 ? -3.820 -22.913 2.606 1.00 79.38 178 SER A C 1
ATOM 1443 O O . SER A 1 178 ? -3.267 -24.010 2.597 1.00 79.38 178 SER A O 1
ATOM 1445 N N . ILE A 1 179 ? -4.974 -22.680 1.983 1.00 81.12 179 ILE A N 1
ATOM 1446 C CA . ILE A 1 179 ? -5.642 -23.691 1.160 1.00 81.12 179 ILE A CA 1
ATOM 1447 C C . ILE A 1 179 ? -4.700 -24.063 -0.006 1.00 81.12 179 ILE A C 1
ATOM 1449 O O . ILE A 1 179 ? -4.265 -23.142 -0.715 1.00 81.12 179 ILE A O 1
ATOM 1453 N N . PRO A 1 180 ? -4.385 -25.360 -0.214 1.00 88.06 180 PRO A N 1
ATOM 1454 C CA . PRO A 1 180 ? -3.546 -25.831 -1.317 1.00 88.06 180 PRO A CA 1
ATOM 1455 C C . PRO A 1 180 ? -4.056 -25.359 -2.680 1.00 88.06 180 PRO A C 1
ATOM 1457 O O . PRO A 1 180 ? -5.260 -25.182 -2.879 1.00 88.06 180 PRO A O 1
ATOM 1460 N N . LYS A 1 181 ? -3.150 -25.150 -3.640 1.00 82.88 181 LYS A N 1
ATOM 1461 C CA . LYS A 1 181 ? -3.514 -24.627 -4.967 1.00 82.88 181 LYS A CA 1
ATOM 1462 C C . LYS A 1 181 ? -4.344 -25.643 -5.754 1.00 82.88 181 LYS A C 1
ATOM 1464 O O . LYS A 1 181 ? -5.273 -25.267 -6.462 1.00 82.88 181 LYS A O 1
ATOM 1469 N N . GLU A 1 182 ? -4.040 -26.919 -5.576 1.00 86.31 182 GLU A N 1
ATOM 1470 C CA . GLU A 1 182 ? -4.697 -28.063 -6.200 1.00 86.31 182 GLU A CA 1
ATOM 1471 C C . GLU A 1 182 ? -6.174 -28.116 -5.800 1.00 86.31 182 GLU A C 1
ATOM 1473 O O . GLU A 1 182 ? -7.036 -28.294 -6.653 1.00 86.31 182 GLU A O 1
ATOM 1478 N N . ALA A 1 183 ? -6.477 -27.834 -4.528 1.00 83.06 183 ALA A N 1
ATOM 1479 C CA . ALA A 1 183 ? -7.842 -27.787 -4.005 1.00 83.06 183 ALA A CA 1
ATOM 1480 C C . ALA A 1 183 ? -8.674 -26.606 -4.542 1.00 83.06 183 ALA A C 1
ATOM 1482 O O . ALA A 1 183 ? -9.891 -26.594 -4.369 1.00 83.06 183 ALA A O 1
ATOM 1483 N N . LYS A 1 184 ? -8.036 -25.610 -5.175 1.00 82.19 184 LYS A N 1
ATOM 1484 C CA . LYS A 1 184 ? -8.702 -24.448 -5.790 1.00 82.19 184 LYS A CA 1
ATOM 1485 C C . LYS A 1 184 ? -8.957 -24.621 -7.287 1.00 82.19 184 LYS A C 1
ATOM 1487 O O . LYS A 1 184 ? -9.715 -23.840 -7.857 1.00 82.19 184 LYS A O 1
ATOM 1492 N N . LYS A 1 185 ? -8.311 -25.592 -7.942 1.00 86.44 185 LYS A N 1
ATOM 1493 C CA . LYS A 1 185 ? -8.469 -25.825 -9.383 1.00 86.44 185 LYS A CA 1
ATOM 1494 C C . LYS A 1 185 ? -9.905 -26.289 -9.662 1.00 86.44 185 LYS A C 1
ATOM 1496 O O . LYS A 1 185 ? -10.352 -27.250 -9.046 1.00 86.44 185 LYS A O 1
ATOM 1501 N N . GLY A 1 186 ? -10.622 -25.604 -10.555 1.00 88.00 186 GLY A N 1
ATOM 1502 C CA . GLY A 1 186 ? -12.035 -25.894 -10.838 1.00 88.00 186 GLY A CA 1
ATOM 1503 C C . GLY A 1 186 ? -13.011 -25.391 -9.766 1.00 88.00 186 GLY A C 1
ATOM 1504 O O . GLY A 1 186 ? -14.185 -25.743 -9.799 1.00 88.00 186 GLY A O 1
ATOM 1505 N N . ARG A 1 187 ? -12.532 -24.614 -8.784 1.00 86.12 187 ARG A N 1
ATOM 1506 C CA . ARG A 1 187 ? -13.340 -24.006 -7.711 1.00 86.12 187 ARG A CA 1
ATOM 1507 C C . ARG A 1 187 ? -13.162 -22.488 -7.646 1.00 86.12 187 ARG A C 1
ATOM 1509 O O . ARG A 1 187 ? -13.360 -21.883 -6.593 1.00 86.12 187 ARG A O 1
ATOM 1516 N N . SER A 1 188 ? -12.706 -21.872 -8.733 1.00 89.00 188 SER A N 1
ATOM 1517 C CA . SER A 1 188 ? -12.636 -20.417 -8.821 1.00 89.00 188 SER A CA 1
ATOM 1518 C C . SER A 1 188 ? -14.021 -19.819 -9.088 1.00 89.00 188 SER A C 1
ATOM 1520 O O . SER A 1 188 ? -14.944 -20.507 -9.520 1.00 89.00 188 SER A O 1
ATOM 1522 N N . TYR A 1 189 ? -14.164 -18.516 -8.845 1.00 88.62 189 TYR A N 1
ATOM 1523 C CA . TYR A 1 189 ? -15.389 -17.798 -9.203 1.00 88.62 189 TYR A CA 1
ATOM 1524 C C . TYR A 1 189 ? -15.646 -17.835 -10.717 1.00 88.62 189 TYR A C 1
ATOM 1526 O O . TYR A 1 189 ? -16.788 -17.946 -11.145 1.00 88.62 189 TYR A O 1
ATOM 1534 N N . GLU A 1 190 ? -14.586 -17.811 -11.529 1.00 91.12 190 GLU A N 1
ATOM 1535 C CA . GLU A 1 190 ? -14.689 -17.949 -12.985 1.00 91.12 190 GLU A CA 1
ATOM 1536 C C . GLU A 1 190 ? -15.238 -19.330 -13.373 1.00 91.12 190 GLU A C 1
ATOM 1538 O O . GLU A 1 190 ? -16.157 -19.413 -14.185 1.00 91.12 190 GLU A O 1
ATOM 1543 N N . ASP A 1 191 ? -14.754 -20.403 -12.735 1.00 91.69 191 ASP A N 1
ATOM 1544 C CA . ASP A 1 191 ? -15.275 -21.762 -12.944 1.00 91.69 191 ASP A CA 1
ATOM 1545 C C . ASP A 1 191 ? -16.765 -21.853 -12.576 1.00 91.69 191 ASP A C 1
ATOM 1547 O O . ASP A 1 191 ? -17.549 -22.465 -13.300 1.00 91.69 191 ASP A O 1
ATOM 1551 N N . PHE A 1 192 ? -17.169 -21.200 -11.481 1.00 90.94 192 PHE A N 1
ATOM 1552 C CA . PHE A 1 192 ? -18.565 -21.127 -11.052 1.00 90.94 192 PHE A CA 1
ATOM 1553 C C . PHE A 1 192 ? -19.454 -20.402 -12.073 1.00 90.94 192 PHE A C 1
ATOM 1555 O O . PHE A 1 192 ? -20.503 -20.920 -12.446 1.00 90.94 192 PHE A O 1
ATOM 1562 N N . GLN A 1 193 ? -19.028 -19.242 -12.580 1.00 91.81 193 GLN A N 1
ATOM 1563 C CA . GLN A 1 193 ? -19.776 -18.507 -13.608 1.00 91.81 193 GLN A CA 1
ATOM 1564 C C . GLN A 1 193 ? -19.896 -19.310 -14.912 1.00 91.81 193 GLN A C 1
ATOM 1566 O O . GLN A 1 193 ? -20.974 -19.365 -15.504 1.00 91.81 193 GLN A O 1
ATOM 1571 N N . ASN A 1 194 ? -18.821 -19.987 -15.329 1.00 94.06 194 ASN A N 1
ATOM 1572 C CA . ASN A 1 194 ? -18.841 -20.861 -16.502 1.00 94.06 194 ASN A CA 1
ATOM 1573 C C . ASN A 1 194 ? -19.819 -22.032 -16.323 1.00 94.06 194 ASN A C 1
ATOM 1575 O O . ASN A 1 194 ? -20.533 -22.385 -17.260 1.00 94.06 194 ASN A O 1
ATOM 1579 N N . TYR A 1 195 ? -19.877 -22.614 -15.122 1.00 92.75 195 TYR A N 1
ATOM 1580 C CA . TYR A 1 195 ? -20.812 -23.687 -14.790 1.00 92.75 195 TYR A CA 1
ATOM 1581 C C . TYR A 1 195 ? -22.273 -23.220 -14.862 1.00 92.75 195 TYR A C 1
ATOM 1583 O O . TYR A 1 195 ? -23.093 -23.889 -15.490 1.00 92.75 195 TYR A O 1
ATOM 1591 N N . LEU A 1 196 ? -22.596 -22.056 -14.284 1.00 92.50 196 LEU A N 1
ATOM 1592 C CA . LEU A 1 196 ? -23.945 -21.482 -14.367 1.00 92.50 196 LEU A CA 1
ATOM 1593 C C . LEU A 1 196 ? -24.366 -21.240 -15.822 1.00 92.50 196 LEU A C 1
ATOM 1595 O O . LEU A 1 196 ? -25.476 -21.606 -16.202 1.00 92.50 196 LEU A O 1
ATOM 1599 N N . ALA A 1 197 ? -23.468 -20.688 -16.645 1.00 92.62 197 ALA A N 1
ATOM 1600 C CA . ALA A 1 197 ? -23.736 -20.424 -18.057 1.00 92.62 197 ALA A CA 1
ATOM 1601 C C . ALA A 1 197 ? -23.942 -21.713 -18.871 1.00 92.62 197 ALA A C 1
ATOM 1603 O O . ALA A 1 197 ? -24.852 -21.782 -19.695 1.00 92.62 197 ALA A O 1
ATOM 1604 N N . LEU A 1 198 ? -23.127 -22.746 -18.625 1.00 95.50 198 LEU A N 1
ATOM 1605 C CA . LEU A 1 198 ? -23.226 -24.037 -19.311 1.00 95.50 198 LEU A CA 1
ATOM 1606 C C . LEU A 1 198 ? -24.547 -24.755 -19.005 1.00 95.50 198 LEU A C 1
ATOM 1608 O O . LEU A 1 198 ? -25.137 -25.365 -19.894 1.00 95.50 198 LEU A O 1
ATOM 1612 N N . HIS A 1 199 ? -24.997 -24.686 -17.753 1.00 92.88 199 HIS A N 1
ATOM 1613 C CA . HIS A 1 199 ? -26.192 -25.384 -17.278 1.00 92.88 199 HIS A CA 1
ATOM 1614 C C . HIS A 1 199 ? -27.455 -24.517 -17.251 1.00 92.88 199 HIS A C 1
ATOM 1616 O O . HIS A 1 199 ? -28.506 -25.024 -16.871 1.00 92.88 199 HIS A O 1
ATOM 1622 N N . GLN A 1 200 ? -27.366 -23.247 -17.666 1.00 92.19 200 GLN A N 1
ATOM 1623 C CA . GLN A 1 200 ? -28.483 -22.291 -17.691 1.00 92.19 200 GLN A CA 1
ATOM 1624 C C . GLN A 1 200 ? -29.180 -22.183 -16.324 1.00 92.19 200 GLN A C 1
ATOM 1626 O O . GLN A 1 200 ? -30.401 -22.266 -16.210 1.00 92.19 200 GLN A O 1
ATOM 1631 N N . LEU A 1 201 ? -28.374 -22.056 -15.266 1.00 90.06 201 LEU A N 1
ATOM 1632 C CA . LEU A 1 201 ? -28.850 -21.953 -13.889 1.00 90.06 201 LEU A CA 1
ATOM 1633 C C . LEU A 1 201 ? -28.873 -20.489 -13.444 1.00 90.06 201 LEU A C 1
ATOM 1635 O O . LEU A 1 201 ? -27.822 -19.871 -13.286 1.00 90.06 201 LEU A O 1
ATOM 1639 N N . ASP A 1 202 ? -30.067 -19.974 -13.157 1.00 87.00 202 ASP A N 1
ATOM 1640 C CA . ASP A 1 202 ? -30.260 -18.595 -12.678 1.00 87.00 202 ASP A CA 1
ATOM 1641 C C . ASP A 1 202 ? -30.321 -18.489 -11.145 1.00 87.00 202 ASP A C 1
ATOM 1643 O O . ASP A 1 202 ? -30.205 -17.406 -10.572 1.00 87.00 202 ASP A O 1
ATOM 1647 N N . SER A 1 203 ? -30.489 -19.622 -10.458 1.00 89.12 203 SER A N 1
ATOM 1648 C CA . SER A 1 203 ? -30.599 -19.689 -9.001 1.00 89.12 203 SER A CA 1
ATOM 1649 C C . SER A 1 203 ? -29.725 -20.791 -8.419 1.00 89.12 203 SER A C 1
ATOM 1651 O O . SER A 1 203 ? -29.667 -21.896 -8.960 1.00 89.12 203 SER A O 1
ATOM 1653 N N . TRP A 1 204 ? -29.100 -20.515 -7.280 1.00 90.62 204 TRP A N 1
ATOM 1654 C CA . TRP A 1 204 ? -28.312 -21.470 -6.512 1.00 90.62 204 TRP A CA 1
ATOM 1655 C C . TRP A 1 204 ? -28.527 -21.253 -5.014 1.00 90.62 204 TRP A C 1
ATOM 1657 O O . TRP A 1 204 ? -29.066 -20.236 -4.567 1.00 90.62 204 TRP A O 1
ATOM 1667 N N . LEU A 1 205 ? -28.107 -22.248 -4.240 1.00 91.50 205 LEU A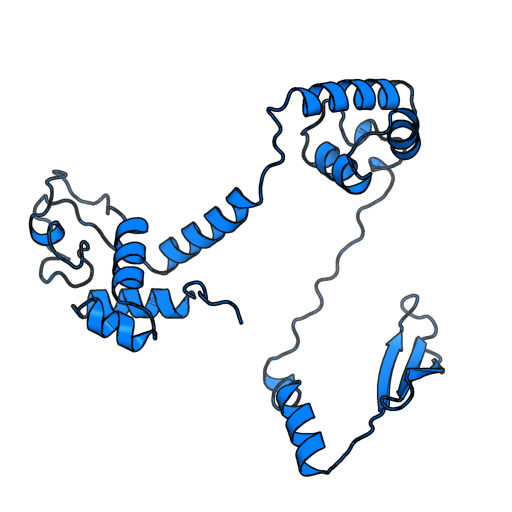 N 1
ATOM 1668 C CA . LEU A 1 205 ? -28.125 -22.206 -2.789 1.00 91.50 205 LEU A CA 1
ATOM 1669 C C . LEU A 1 205 ? -26.688 -22.140 -2.282 1.00 91.50 205 LEU A C 1
ATOM 1671 O O . LEU A 1 205 ? -25.887 -23.031 -2.561 1.00 91.50 205 LEU A O 1
ATOM 1675 N N . GLU A 1 206 ? -26.365 -21.094 -1.533 1.00 91.94 206 GLU A N 1
ATOM 1676 C CA . GLU A 1 206 ? -25.075 -20.981 -0.859 1.00 91.94 206 GLU 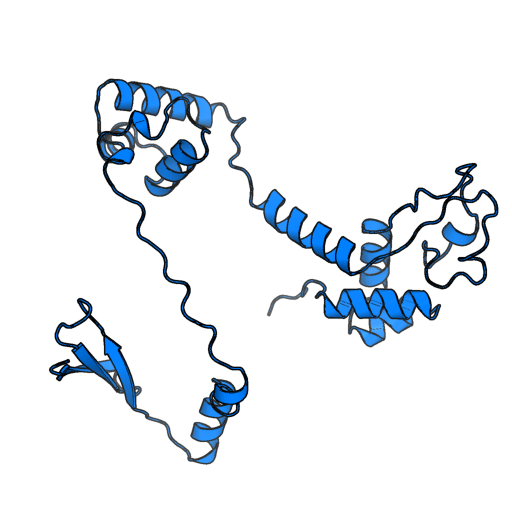A CA 1
ATOM 1677 C C . GLU A 1 206 ? -25.203 -21.556 0.547 1.00 91.94 206 GLU A C 1
ATOM 1679 O O . GLU A 1 206 ? -26.158 -21.259 1.265 1.00 91.94 206 GLU A O 1
ATOM 1684 N N . MET A 1 207 ? -24.248 -22.395 0.934 1.00 93.50 207 MET A N 1
ATOM 1685 C CA . MET A 1 207 ? -24.221 -23.051 2.234 1.00 93.50 207 MET A CA 1
ATOM 1686 C C . MET A 1 207 ? -22.928 -22.676 2.954 1.00 93.50 207 MET A C 1
ATOM 1688 O O . MET A 1 207 ? -21.844 -22.835 2.395 1.00 93.50 207 MET A O 1
ATOM 1692 N N . ASP A 1 208 ? -23.047 -22.212 4.193 1.00 92.19 208 ASP A N 1
ATOM 1693 C CA . ASP A 1 208 ? -21.907 -21.876 5.051 1.00 92.19 208 ASP A CA 1
ATOM 1694 C C . ASP A 1 208 ? -22.183 -22.291 6.504 1.00 92.19 208 ASP A C 1
ATOM 1696 O O . ASP A 1 208 ? -23.319 -22.587 6.880 1.00 92.19 208 ASP A O 1
ATOM 1700 N N . THR A 1 209 ? -21.146 -22.334 7.334 1.00 90.94 209 THR A N 1
ATOM 1701 C CA . THR A 1 209 ? -21.236 -22.683 8.754 1.00 90.94 209 THR A CA 1
ATOM 1702 C C . THR A 1 209 ? -20.765 -21.537 9.633 1.00 90.94 209 THR A C 1
ATOM 1704 O O . THR A 1 209 ? -19.608 -21.119 9.570 1.00 90.94 209 THR A O 1
ATOM 1707 N N . VAL A 1 210 ? -21.628 -21.087 10.541 1.00 89.19 210 VAL A N 1
ATOM 1708 C CA . VAL A 1 210 ? -21.265 -20.134 11.589 1.00 89.19 210 VAL A CA 1
ATOM 1709 C C . VAL A 1 210 ? -20.893 -20.912 12.846 1.00 89.19 210 VAL A C 1
ATOM 1711 O O . VAL A 1 210 ? -21.748 -21.445 13.559 1.00 89.19 210 VAL A O 1
ATOM 1714 N N . MET A 1 211 ? -19.591 -20.977 13.117 1.00 86.19 211 MET A N 1
ATOM 1715 C CA . MET A 1 211 ? -19.049 -21.583 14.332 1.00 86.19 211 MET A CA 1
ATOM 1716 C C . MET A 1 211 ? -19.057 -20.575 15.484 1.00 86.19 211 MET A C 1
ATOM 1718 O O . MET A 1 211 ? -18.513 -19.476 15.371 1.00 86.19 211 MET A O 1
ATOM 1722 N N . GLY A 1 212 ? -19.662 -20.965 16.607 1.00 80.88 212 GLY A N 1
ATOM 1723 C CA . GLY A 1 212 ? -19.648 -20.192 17.846 1.00 80.88 212 GLY A CA 1
ATOM 1724 C C . GLY A 1 212 ? -18.382 -20.437 18.672 1.00 80.88 212 GLY A C 1
ATOM 1725 O O . GLY A 1 212 ? -17.255 -20.191 18.243 1.00 80.88 212 GLY A O 1
ATOM 1726 N N . ARG A 1 213 ? -18.558 -20.912 19.909 1.00 81.62 213 ARG A N 1
ATOM 1727 C CA . ARG A 1 213 ? -17.432 -21.359 20.747 1.00 81.62 213 ARG A CA 1
ATOM 1728 C C . ARG A 1 213 ? -16.899 -22.691 20.213 1.00 81.62 213 ARG A C 1
ATOM 1730 O O . ARG A 1 213 ? -17.694 -23.544 19.837 1.00 81.62 213 ARG A O 1
ATOM 1737 N N . MET A 1 214 ? -15.577 -22.888 20.225 1.00 76.31 214 MET A N 1
ATOM 1738 C CA . MET A 1 214 ? -14.979 -24.189 19.883 1.00 76.31 214 MET A CA 1
ATOM 1739 C C . MET A 1 214 ? -15.573 -25.290 20.773 1.00 76.31 214 MET A C 1
ATOM 1741 O O . MET A 1 214 ? -15.556 -25.147 21.996 1.00 76.31 214 MET A O 1
ATOM 1745 N N . GLY A 1 215 ? -16.106 -26.352 20.162 1.00 77.62 215 GLY A N 1
ATOM 1746 C CA . GLY A 1 215 ? -16.792 -27.447 20.862 1.00 77.62 215 GLY A CA 1
ATOM 1747 C C . GLY A 1 215 ? -18.267 -27.184 21.200 1.00 77.62 215 GLY A C 1
ATOM 1748 O O . GLY A 1 215 ? -18.892 -28.019 21.841 1.00 77.62 215 GLY A O 1
ATOM 1749 N N . GLY A 1 216 ? -18.827 -26.030 20.821 1.00 86.06 216 GLY A N 1
ATOM 1750 C CA . GLY A 1 216 ? -20.252 -25.716 20.977 1.00 86.06 216 GLY A CA 1
ATOM 1751 C C . GLY A 1 216 ? -21.039 -25.900 19.678 1.00 86.06 216 GLY A C 1
ATOM 1752 O O . GLY A 1 216 ? -20.447 -26.078 18.622 1.00 86.06 216 GLY A O 1
ATOM 1753 N N . LYS A 1 217 ? -22.373 -25.804 19.754 1.00 88.12 217 LYS A N 1
ATOM 1754 C CA . LYS A 1 217 ? -23.286 -25.951 18.604 1.00 88.12 217 LYS A CA 1
ATOM 1755 C C . LYS A 1 217 ? -22.926 -25.025 17.433 1.00 88.12 217 LYS A C 1
ATOM 1757 O O . LYS A 1 217 ? -22.472 -23.895 17.642 1.00 88.12 217 LYS A O 1
ATOM 1762 N N . VAL A 1 218 ? -23.190 -25.490 16.216 1.00 92.38 218 VAL A N 1
ATOM 1763 C CA . VAL A 1 218 ? -22.894 -24.789 14.956 1.00 92.38 218 VAL A CA 1
ATOM 1764 C C . VAL A 1 218 ? -24.198 -24.430 14.257 1.00 92.38 218 VAL A C 1
ATOM 1766 O O . VAL A 1 218 ? -25.168 -25.178 14.319 1.00 92.38 218 VAL A O 1
ATOM 1769 N N . LEU A 1 219 ? -24.245 -23.281 13.585 1.00 93.31 219 LEU A N 1
ATOM 1770 C CA . LEU A 1 219 ? -25.353 -22.942 12.692 1.00 93.31 219 LEU A CA 1
ATOM 1771 C C . LEU A 1 219 ? -24.936 -23.228 11.252 1.00 93.31 219 LEU A C 1
ATOM 1773 O O . LEU A 1 219 ? -24.003 -22.607 10.748 1.00 93.31 219 LEU A O 1
ATOM 1777 N N . LEU A 1 220 ? -25.635 -24.144 10.589 1.00 94.06 220 LEU A N 1
ATOM 1778 C CA . LEU A 1 220 ? -25.530 -24.342 9.148 1.00 94.06 220 LEU A CA 1
ATOM 1779 C C . LEU A 1 220 ? -26.490 -23.373 8.460 1.00 94.06 220 LEU A C 1
ATOM 1781 O O . LEU A 1 220 ? -27.706 -23.519 8.585 1.00 94.06 220 LEU A O 1
ATOM 1785 N N . THR A 1 221 ? -25.946 -22.367 7.789 1.00 93.88 221 THR A N 1
ATOM 1786 C CA . THR A 1 221 ? -26.694 -21.307 7.112 1.00 93.88 221 THR A CA 1
ATOM 1787 C C . THR A 1 221 ? -26.842 -21.602 5.629 1.00 93.88 221 THR A C 1
ATOM 1789 O O . THR A 1 221 ? -25.905 -22.078 4.991 1.00 93.88 221 THR A O 1
ATOM 1792 N N . PHE A 1 222 ? -28.005 -21.261 5.091 1.00 94.31 222 PHE A N 1
ATOM 1793 C CA . PHE A 1 222 ? -28.393 -21.437 3.702 1.00 94.31 222 PHE A CA 1
ATOM 1794 C C . PHE A 1 222 ? -28.906 -20.105 3.157 1.00 94.31 222 PHE A C 1
ATOM 1796 O O . PHE A 1 222 ? -29.797 -19.513 3.764 1.00 94.31 222 PHE A O 1
ATOM 1803 N N . ASN A 1 223 ? -28.361 -19.646 2.032 1.00 93.56 223 ASN A N 1
ATOM 1804 C CA . ASN A 1 223 ? -28.765 -18.420 1.346 1.00 93.56 223 ASN A CA 1
ATOM 1805 C C . ASN A 1 223 ? -29.306 -18.748 -0.050 1.00 93.56 223 ASN A C 1
ATOM 1807 O O . ASN A 1 223 ? -28.606 -19.350 -0.866 1.00 93.56 223 ASN A O 1
ATOM 1811 N N . LEU A 1 224 ? -30.549 -18.352 -0.322 1.00 93.00 224 LEU A N 1
ATOM 1812 C CA . LEU A 1 224 ? -31.186 -18.510 -1.629 1.00 93.00 224 LEU A CA 1
ATOM 1813 C C . LEU A 1 224 ? -30.852 -17.308 -2.518 1.00 93.00 224 LEU A C 1
ATOM 1815 O O . LEU A 1 224 ? -31.325 -16.196 -2.263 1.00 93.00 224 LEU A O 1
ATOM 1819 N N . SER A 1 225 ? -30.093 -17.535 -3.596 1.00 87.25 225 SER A N 1
ATOM 1820 C CA . SER A 1 225 ? -29.561 -16.445 -4.427 1.00 87.25 225 SER A CA 1
ATOM 1821 C C . SER A 1 225 ? -30.636 -15.586 -5.107 1.00 87.25 225 SER A C 1
ATOM 1823 O O . SER A 1 225 ? -30.403 -14.412 -5.374 1.00 87.25 225 SER A O 1
ATOM 1825 N N . PHE A 1 226 ? -31.830 -16.136 -5.350 1.00 88.50 226 PHE A N 1
ATOM 1826 C CA . PHE A 1 226 ? -32.901 -15.438 -6.070 1.00 88.50 226 PHE A CA 1
ATOM 1827 C C . PHE A 1 226 ? -33.753 -14.503 -5.196 1.00 88.50 226 PHE A C 1
ATOM 1829 O O . PHE A 1 226 ? -34.449 -13.644 -5.731 1.00 88.50 226 PHE A O 1
ATOM 1836 N N . CYS A 1 227 ? -33.751 -14.667 -3.867 1.00 89.19 227 CYS A N 1
ATOM 1837 C CA . CYS A 1 227 ? -34.648 -13.910 -2.980 1.00 89.19 227 CYS A CA 1
ATOM 1838 C C . CYS A 1 227 ? -33.981 -13.334 -1.726 1.00 89.19 227 CYS A C 1
ATOM 1840 O O . CYS A 1 227 ? -34.683 -12.785 -0.878 1.00 89.19 227 CYS A O 1
ATOM 1842 N N . ASN A 1 228 ? -32.651 -13.431 -1.595 1.00 83.69 228 ASN A N 1
ATOM 1843 C CA . ASN A 1 228 ? -31.903 -12.996 -0.404 1.00 83.69 228 ASN A CA 1
ATOM 1844 C C . ASN A 1 228 ? -32.480 -13.558 0.910 1.00 83.69 228 ASN A C 1
ATOM 1846 O O . ASN A 1 228 ? -32.335 -12.961 1.979 1.00 83.69 228 ASN A O 1
ATOM 1850 N N . PHE A 1 229 ? -33.177 -14.693 0.830 1.00 92.06 229 PHE A N 1
ATOM 1851 C CA . PHE A 1 229 ? -33.729 -15.363 1.990 1.00 92.06 229 PHE A CA 1
ATOM 1852 C C . PHE A 1 229 ? -32.656 -16.260 2.590 1.00 92.06 229 PHE A C 1
ATOM 1854 O O . PHE A 1 229 ? -32.100 -17.128 1.910 1.00 92.06 229 PHE A O 1
ATOM 1861 N N . ILE A 1 230 ? -32.395 -16.053 3.879 1.00 94.00 230 ILE A N 1
ATOM 1862 C CA . ILE A 1 230 ? -31.420 -16.821 4.641 1.00 94.00 230 ILE A CA 1
ATOM 1863 C C . ILE A 1 230 ? -32.147 -17.579 5.742 1.00 94.00 230 ILE A C 1
ATOM 1865 O O . ILE A 1 230 ? -32.891 -16.993 6.528 1.00 94.00 230 ILE A O 1
ATOM 1869 N N . PHE A 1 231 ? -31.879 -18.876 5.835 1.00 94.19 231 PHE A N 1
ATOM 1870 C CA . PHE A 1 231 ? -32.318 -19.706 6.951 1.00 94.19 231 PHE A CA 1
ATOM 1871 C C . PHE A 1 231 ? -31.143 -20.492 7.523 1.00 94.19 231 PHE A C 1
ATOM 1873 O O . PHE A 1 231 ? -30.121 -20.690 6.867 1.00 94.19 231 PHE A O 1
ATOM 1880 N N . ALA A 1 232 ? -31.269 -20.921 8.776 1.00 95.12 232 ALA A N 1
ATOM 1881 C CA . ALA A 1 232 ? -30.211 -21.638 9.466 1.00 95.12 232 ALA A CA 1
ATOM 1882 C C . ALA A 1 232 ? -30.762 -22.852 10.206 1.00 95.12 232 ALA A C 1
ATOM 1884 O O . ALA A 1 232 ? -31.835 -22.799 10.807 1.00 95.12 232 ALA A O 1
ATOM 1885 N N . ARG A 1 233 ? -29.989 -23.935 10.201 1.00 93.56 233 ARG A N 1
ATOM 1886 C CA . ARG A 1 233 ? -30.229 -25.118 11.018 1.00 93.56 233 ARG A CA 1
ATOM 1887 C C . ARG A 1 233 ? -29.193 -25.175 12.130 1.00 93.56 233 ARG A C 1
ATOM 1889 O O . ARG A 1 233 ? -27.994 -25.118 11.870 1.00 93.56 233 ARG A O 1
ATOM 1896 N N . LEU A 1 234 ? -29.659 -25.329 13.365 1.00 93.50 234 LEU A N 1
ATOM 1897 C CA . LEU A 1 234 ? -28.786 -25.625 14.494 1.00 93.50 234 LEU A CA 1
ATOM 1898 C C . LEU A 1 234 ? -28.307 -27.078 14.394 1.00 93.50 234 LEU A C 1
ATOM 1900 O O . LEU A 1 234 ? -29.116 -28.000 14.295 1.00 93.50 234 LEU A O 1
ATOM 1904 N N . LEU A 1 235 ? -26.993 -27.258 14.396 1.00 89.81 235 LEU A N 1
ATOM 1905 C CA . LEU A 1 235 ? -26.309 -28.539 14.435 1.00 89.81 235 LEU A CA 1
ATOM 1906 C C . LEU A 1 235 ? -25.637 -28.705 15.795 1.00 89.81 235 LEU A C 1
ATOM 1908 O O . LEU A 1 235 ? -25.051 -27.761 16.338 1.00 89.81 235 LEU A O 1
ATOM 1912 N N . ASP A 1 236 ? -25.710 -29.917 16.329 1.00 85.19 236 ASP A N 1
ATOM 1913 C CA . ASP A 1 236 ? -24.820 -30.324 17.407 1.00 85.19 236 ASP A CA 1
ATOM 1914 C C . ASP A 1 236 ? -23.424 -30.577 16.818 1.00 85.19 236 ASP A C 1
ATOM 1916 O O . ASP A 1 236 ? -23.289 -30.922 15.641 1.00 85.19 236 ASP A O 1
ATOM 1920 N N . ASN A 1 237 ? -22.397 -30.281 17.610 1.00 66.00 237 ASN A N 1
ATOM 1921 C CA . ASN A 1 237 ? -21.006 -30.211 17.168 1.00 66.00 237 ASN A CA 1
ATOM 1922 C C . ASN A 1 237 ? -20.203 -31.435 17.593 1.00 66.00 237 ASN A C 1
ATOM 1924 O O . ASN A 1 237 ? -20.562 -32.027 18.635 1.00 66.00 237 ASN A O 1
#

Foldseek 3Di:
DPPDDDQDLVLLVLLLVCVLVVHQLPVSCVVSVHDSVVSQVLCVVQKDWDPPADAAAADPVLVDPPNACNNPPCSPPRPRYTHIGRDSVSSVVVVVVVVVVVVPDDPLVDPLNVVVLVQQVVCLVVVHDPVVSCVVVVDPDDPVRVVVCQPVVSHPHHLVSHPCSVVDDPDDDDDDDDDDPVNCVCVDPVSVVVVCVVVVPPKDKDWDWDDDPVQAWIWIWIAIPVPRDIDTDIGHD